Protein AF-A0A2E2EDL3-F1 (afdb_monomer_lite)

pLDDT: mean 74.74, std 17.26, range [31.75, 94.75]

Foldseek 3Di:
DPDPVVVVVVVVVCVVVCVVVDDFAKAWWDWDDDPPDPDAIFTWGWCQVPPPVPCQVQAQWWKWWQFLVRDIDIWTWHRAWDWDWDWDADPVDRDTDIDITTITTTPDDHDPDDRTAMMTTHDKDWPGKFWFDKDFDDPVLLVVLLVLLVVCLVPPCPDLDDNVQSVVCSVVVRQKIAGPVDNQWIDHLLAFTGGNSHTAGHDDPRDPDPDDKIWMWIQIPNWTWIWTFAWAFDQDPVPRDTDTFDGGIWIFTDDPRHGPDIDDHPVRDD

Sequence (270 aa):
MKNSKIQFLFIFFISVFASSAFGIDYFWLDTIKFSDKKNGYYRSINVSKIPLKKQEKYFNKPIYVLGGNGKITMDRLMDKVYYREEGGYDDEGPIAKIFIDELIPTQKSPIIENREMIILVGNYNIEKLKKLTLREASPVEKKKYIVSLKKQKKTYPKQQVSLKAIEYVTKNINELKIVKQDDRIAIWRDSRILINKKLVYVNEYGLGSNRDYSFYYLTLNGSEFLVYYGRSYIYHKKIIRARKTQEGYYLMELKNGAIKKVHLPIQSLY

Radius of gyration: 21.55 Å; chains: 1; bounding box: 68×37×55 Å

Secondary structure (DSSP, 8-state):
--SHHHHHHHHHHHHHHGGG-S---EEE-EEE--TT-SS-BEEEEE-TTS-HHHHGGGTT-EEEEEETTS-EEEEEB-SS-EEEEEEEEETTEEEEEEEEEEEEEBSS--BS---EEEEEES---EEEEEE--EEEPPHHHHHHHHHHHHHHHHH-TT-SS-HHHHHHHHHSGGGEEEETTEEEEEEETTTEEEETTEEEEE-TT---S-----EEEEEETTEEEEEEEEEEEEEETTTTEEEEEEEEEEEEEEETTEEEEEE--GGG--

Structure (mmCIF, N/CA/C/O backbone):
data_AF-A0A2E2EDL3-F1
#
_entry.id   AF-A0A2E2EDL3-F1
#
loop_
_atom_site.group_PDB
_atom_site.id
_atom_site.type_symbol
_atom_site.label_atom_id
_atom_site.label_alt_id
_atom_site.label_comp_id
_atom_site.label_asym_id
_atom_site.label_entity_id
_atom_site.label_seq_id
_atom_site.pdbx_PDB_ins_code
_atom_site.Cartn_x
_atom_site.Cartn_y
_atom_site.Cartn_z
_atom_site.occupancy
_atom_site.B_iso_or_equiv
_atom_site.auth_seq_id
_atom_site.auth_comp_id
_atom_site.auth_asym_id
_atom_site.auth_atom_id
_atom_site.pdbx_PDB_model_num
ATOM 1 N N . MET A 1 1 ? -38.682 -20.712 -27.829 1.00 46.09 1 MET A N 1
ATOM 2 C CA . MET A 1 1 ? -37.247 -20.360 -27.978 1.00 46.09 1 MET A CA 1
ATOM 3 C C . MET A 1 1 ? -37.042 -18.838 -27.932 1.00 46.09 1 MET A C 1
ATOM 5 O O . MET A 1 1 ? -36.550 -18.247 -28.885 1.00 46.09 1 MET A O 1
ATOM 9 N N . LYS A 1 2 ? -37.438 -18.177 -26.835 1.00 44.16 2 LYS A N 1
ATOM 10 C CA . LYS A 1 2 ? -37.203 -16.738 -26.613 1.00 44.16 2 LYS A CA 1
ATOM 11 C C . LYS A 1 2 ? -36.055 -16.596 -25.605 1.00 44.16 2 LYS A C 1
ATOM 13 O O . LYS A 1 2 ? -36.068 -17.305 -24.608 1.00 44.16 2 LYS A O 1
ATOM 18 N N . ASN A 1 3 ? -35.109 -15.692 -25.878 1.00 51.75 3 ASN A N 1
ATOM 19 C CA . ASN A 1 3 ? -34.048 -15.179 -24.982 1.00 51.75 3 ASN A CA 1
ATOM 20 C C . ASN A 1 3 ? -32.614 -15.752 -25.038 1.00 51.75 3 ASN A C 1
ATOM 22 O O . ASN A 1 3 ? -31.792 -15.315 -24.237 1.00 51.75 3 ASN A O 1
ATOM 26 N N . SER A 1 4 ? -32.222 -16.590 -26.007 1.00 56.88 4 SER A N 1
ATOM 27 C CA . SER A 1 4 ? -30.803 -17.013 -26.096 1.00 56.88 4 SER A CA 1
ATOM 28 C C . SER A 1 4 ? -29.856 -15.907 -26.596 1.00 56.88 4 SER A C 1
ATOM 30 O O . SER A 1 4 ? -28.736 -15.780 -26.107 1.00 56.88 4 SER A O 1
ATOM 32 N N . LYS A 1 5 ? -30.307 -15.045 -27.521 1.00 54.06 5 LYS A N 1
ATOM 33 C CA . LYS A 1 5 ? -29.476 -13.964 -28.092 1.00 54.06 5 LYS A CA 1
ATOM 34 C C . LYS A 1 5 ? -29.168 -12.841 -27.093 1.00 54.06 5 LYS A C 1
ATOM 36 O O . LYS A 1 5 ? -28.054 -12.332 -27.078 1.00 54.06 5 LYS A O 1
ATOM 41 N N . ILE A 1 6 ? -30.127 -12.489 -26.231 1.00 60.38 6 ILE A N 1
ATOM 42 C CA . ILE A 1 6 ? -29.953 -11.441 -25.209 1.00 60.38 6 ILE A CA 1
ATOM 43 C C . ILE A 1 6 ? -29.050 -11.934 -24.074 1.00 60.38 6 ILE A C 1
ATOM 45 O O . ILE A 1 6 ? -28.209 -11.174 -23.609 1.00 60.38 6 ILE A O 1
ATOM 49 N N . GLN A 1 7 ? -29.156 -13.207 -23.672 1.00 54.94 7 GLN A N 1
ATOM 50 C CA . GLN A 1 7 ? -28.227 -13.806 -22.707 1.00 54.94 7 GLN A CA 1
ATOM 51 C C . GLN 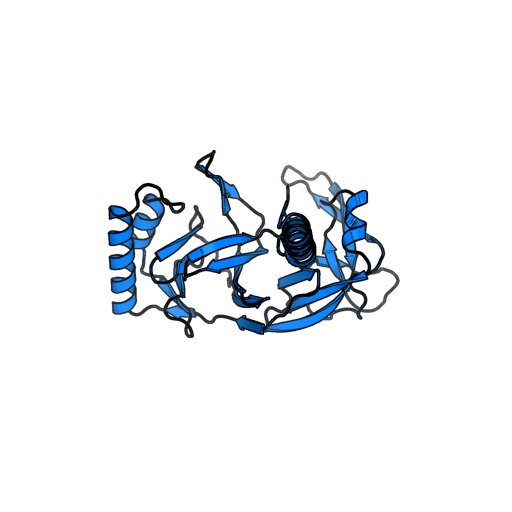A 1 7 ? -26.793 -13.843 -23.242 1.00 54.94 7 GLN A C 1
ATOM 53 O O . GLN A 1 7 ? -25.869 -13.519 -22.503 1.00 54.94 7 GLN A O 1
ATOM 58 N N . PHE A 1 8 ? -26.604 -14.163 -24.526 1.00 62.16 8 PHE A N 1
ATOM 59 C CA . PHE A 1 8 ? -25.278 -14.140 -25.143 1.00 62.16 8 PHE A CA 1
ATOM 60 C C . PHE A 1 8 ? -24.700 -12.721 -25.199 1.00 62.16 8 PHE A C 1
ATOM 62 O O . PHE A 1 8 ? -23.540 -12.521 -24.854 1.00 62.16 8 PHE A O 1
ATOM 69 N N . LEU A 1 9 ? -25.524 -11.720 -25.535 1.00 60.47 9 LEU A N 1
ATOM 70 C CA . LEU A 1 9 ? -25.116 -10.315 -25.505 1.00 60.47 9 LEU A CA 1
ATOM 71 C C . LEU A 1 9 ? -24.773 -9.866 -24.076 1.00 60.47 9 LEU A C 1
ATOM 73 O O . LEU A 1 9 ? -23.748 -9.234 -23.876 1.00 60.47 9 LEU A O 1
ATOM 77 N N . PHE A 1 10 ? -25.563 -10.247 -23.068 1.00 54.72 10 PHE A N 1
ATOM 78 C CA . PHE A 1 10 ? -25.279 -9.940 -21.662 1.00 54.72 10 PHE A CA 1
ATOM 79 C C . PHE A 1 10 ? -23.997 -10.606 -21.160 1.00 54.72 10 PHE A C 1
ATOM 81 O O . PHE A 1 10 ? -23.227 -9.960 -20.460 1.00 54.72 10 PHE A O 1
ATOM 88 N N . ILE A 1 11 ? -23.729 -11.861 -21.531 1.00 58.38 11 ILE A N 1
ATOM 89 C CA . ILE A 1 11 ? -22.462 -12.538 -21.212 1.00 58.38 11 ILE A CA 1
ATOM 90 C C . ILE A 1 11 ? -21.302 -11.841 -21.927 1.00 58.38 11 ILE A C 1
ATOM 92 O O . ILE A 1 11 ? -20.251 -11.657 -21.323 1.00 58.38 11 ILE A O 1
ATOM 96 N N . PHE A 1 12 ? -21.500 -11.387 -23.166 1.00 53.38 12 PHE A N 1
ATOM 97 C CA . PHE A 1 12 ? -20.490 -10.651 -23.921 1.00 53.38 12 PHE A CA 1
ATOM 98 C C . PHE A 1 12 ? -20.207 -9.278 -23.295 1.00 53.38 12 PHE A C 1
ATOM 100 O O . PHE A 1 12 ? -19.055 -8.979 -23.008 1.00 53.38 12 PHE A O 1
ATOM 107 N N . PHE A 1 13 ? -21.234 -8.495 -22.952 1.00 52.44 13 PHE A N 1
ATOM 108 C CA . PHE A 1 13 ? -21.104 -7.241 -22.203 1.00 52.44 13 PHE A CA 1
ATOM 109 C C . PHE A 1 13 ? -20.460 -7.478 -20.831 1.00 52.44 13 PHE A C 1
ATOM 111 O O . PHE A 1 13 ? -19.492 -6.809 -20.492 1.00 52.44 13 PHE A O 1
ATOM 118 N N . ILE A 1 14 ? -20.893 -8.480 -20.064 1.00 50.78 14 ILE A N 1
ATOM 119 C CA . ILE A 1 14 ? -20.232 -8.817 -18.800 1.00 50.78 14 ILE A CA 1
ATOM 120 C C . ILE A 1 14 ? -18.778 -9.195 -19.066 1.00 50.78 14 ILE A C 1
ATOM 122 O O . ILE A 1 14 ? -17.935 -8.683 -18.368 1.00 50.78 14 ILE A O 1
ATOM 126 N N . SER A 1 15 ? -18.429 -9.980 -20.083 1.00 46.50 15 SER A N 1
ATOM 127 C CA . SER A 1 15 ? -17.031 -10.358 -20.354 1.00 46.50 15 SER A CA 1
ATOM 128 C C . SER A 1 15 ? -16.151 -9.206 -20.862 1.00 46.50 15 SER A C 1
ATOM 130 O O . SER A 1 15 ? -14.981 -9.126 -20.495 1.00 46.50 15 SER A O 1
ATOM 132 N N . VAL A 1 16 ? -16.706 -8.275 -21.645 1.00 41.72 16 VAL A N 1
ATOM 133 C CA . VAL A 1 16 ? -15.985 -7.117 -22.192 1.00 41.72 16 VAL A CA 1
ATOM 134 C C . VAL A 1 16 ? -15.820 -6.032 -21.124 1.00 41.72 16 VAL A C 1
ATOM 136 O O . VAL A 1 16 ? -14.746 -5.446 -21.023 1.00 41.72 16 VAL A O 1
ATOM 139 N N . PHE A 1 17 ? -16.810 -5.825 -20.249 1.00 36.56 17 PHE A N 1
ATOM 140 C CA . PHE A 1 17 ? -16.715 -4.888 -19.119 1.00 36.56 17 PHE A CA 1
ATOM 141 C C . PHE A 1 17 ? -16.052 -5.512 -17.871 1.00 36.56 17 PHE A C 1
ATOM 143 O O . PHE A 1 17 ? -15.393 -4.813 -17.099 1.00 36.56 17 PHE A O 1
ATOM 150 N N . ALA A 1 18 ? -16.125 -6.835 -17.706 1.00 31.75 18 ALA A N 1
ATOM 151 C CA . ALA A 1 18 ? -15.364 -7.626 -16.733 1.00 31.75 18 ALA A CA 1
ATOM 152 C C . ALA A 1 18 ? -13.976 -8.015 -17.256 1.00 31.75 18 ALA A C 1
ATOM 154 O O . ALA A 1 18 ? -13.254 -8.728 -16.569 1.00 31.75 18 ALA A O 1
ATOM 155 N N . SER A 1 19 ? -13.519 -7.494 -18.398 1.00 32.31 19 SER A N 1
ATOM 156 C CA . SER A 1 19 ? -12.084 -7.514 -18.720 1.00 32.31 19 SER A CA 1
ATOM 157 C C . SER A 1 19 ? -11.261 -6.652 -17.733 1.00 32.31 19 SER A C 1
ATOM 159 O O . SER A 1 19 ? -10.038 -6.743 -17.694 1.00 32.31 19 SER A O 1
ATOM 161 N N . SER A 1 20 ? -11.940 -5.907 -16.846 1.00 34.09 20 SER A N 1
ATOM 162 C CA . SER A 1 20 ? -11.412 -5.302 -15.613 1.00 34.09 20 SER A CA 1
ATOM 163 C C . SER A 1 20 ? -11.467 -6.216 -14.366 1.00 34.09 20 SER A C 1
ATOM 165 O O . SER A 1 20 ? -11.072 -5.803 -13.277 1.00 34.09 20 SER A O 1
ATOM 167 N N . ALA A 1 21 ? -11.943 -7.464 -14.478 1.00 31.91 21 ALA A N 1
ATOM 168 C CA . ALA A 1 21 ? -12.216 -8.351 -13.338 1.00 31.91 21 ALA A CA 1
ATOM 169 C C . ALA A 1 21 ? -10.994 -9.080 -12.755 1.00 31.91 21 ALA A C 1
ATOM 171 O O . ALA A 1 21 ? -11.158 -9.958 -11.905 1.00 31.91 21 ALA A O 1
ATOM 172 N N . PHE A 1 22 ? -9.770 -8.696 -13.117 1.00 41.00 22 PHE A N 1
ATOM 173 C CA . PHE A 1 22 ? -8.560 -9.253 -12.511 1.00 41.00 22 PHE A CA 1
ATOM 174 C C . PHE A 1 22 ? -7.668 -8.175 -11.906 1.00 41.00 22 PHE A C 1
ATOM 176 O O . PHE A 1 22 ? -6.649 -7.808 -12.468 1.00 41.00 22 PHE A O 1
ATOM 183 N N . GLY A 1 23 ? -8.036 -7.758 -10.691 1.00 67.62 23 GLY A N 1
ATOM 184 C CA . GLY A 1 23 ? -7.134 -7.098 -9.745 1.00 67.62 23 GLY A CA 1
ATOM 185 C C . GLY A 1 23 ? -6.673 -5.691 -10.131 1.00 67.62 23 GLY A C 1
ATOM 186 O O . GLY A 1 23 ? -6.906 -5.200 -11.226 1.00 67.62 23 GLY A O 1
ATOM 187 N N . ILE A 1 24 ? -6.045 -5.020 -9.170 1.00 83.81 24 ILE A N 1
ATOM 188 C CA . ILE A 1 24 ? -5.292 -3.794 -9.422 1.00 83.81 24 ILE A CA 1
ATOM 189 C C . ILE A 1 24 ? -3.857 -4.247 -9.655 1.00 83.81 24 ILE A C 1
ATOM 191 O O . ILE A 1 24 ? -3.201 -4.688 -8.708 1.00 83.81 24 ILE A O 1
ATOM 195 N N . ASP A 1 25 ? -3.388 -4.171 -10.899 1.00 89.69 25 ASP A N 1
ATOM 196 C CA . ASP A 1 25 ? -1.980 -4.403 -11.214 1.00 89.69 25 ASP A CA 1
ATOM 197 C C . ASP A 1 25 ? -1.191 -3.194 -10.703 1.00 89.69 25 ASP A C 1
ATOM 199 O O . ASP A 1 25 ? -1.229 -2.106 -11.284 1.00 89.69 25 ASP A O 1
ATOM 203 N N . TYR A 1 26 ? -0.500 -3.379 -9.578 1.00 92.44 26 TYR A N 1
ATOM 204 C CA . TYR A 1 26 ? 0.383 -2.366 -9.020 1.00 92.44 26 TYR A CA 1
ATOM 205 C C . TYR A 1 26 ? 1.731 -2.937 -8.596 1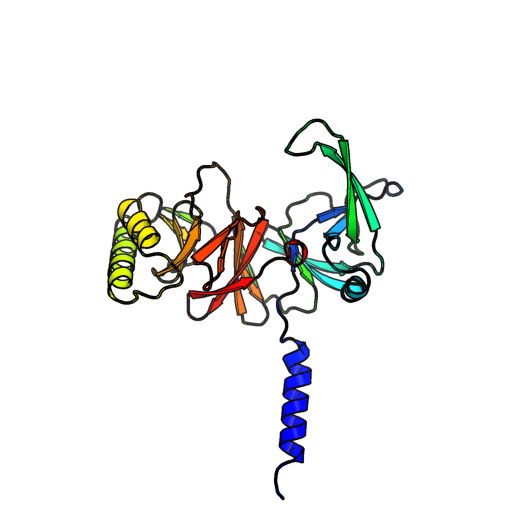.00 92.44 26 TYR A C 1
ATOM 207 O O . TYR A 1 26 ? 1.866 -4.120 -8.283 1.00 92.44 26 TYR A O 1
ATOM 215 N N . PHE A 1 27 ? 2.721 -2.058 -8.565 1.00 92.25 27 PHE A N 1
ATOM 216 C CA . PHE A 1 27 ? 4.110 -2.348 -8.245 1.00 92.25 27 PHE A CA 1
ATOM 217 C C . PHE A 1 27 ? 4.589 -1.385 -7.165 1.00 92.25 27 PHE A C 1
ATOM 219 O O . PHE A 1 27 ? 4.076 -0.266 -7.055 1.00 92.25 27 PHE A O 1
ATOM 226 N N . TRP A 1 28 ? 5.575 -1.803 -6.375 1.00 89.50 28 TRP A N 1
ATOM 227 C CA . TRP A 1 28 ? 6.370 -0.817 -5.652 1.00 89.50 28 TRP A CA 1
ATOM 228 C C . TRP A 1 28 ? 7.262 -0.100 -6.644 1.00 89.50 28 TRP A C 1
ATOM 230 O O . TRP A 1 28 ? 7.653 -0.666 -7.664 1.00 89.50 28 TRP A O 1
ATOM 240 N N . LEU A 1 29 ? 7.545 1.163 -6.353 1.00 87.69 29 LEU A N 1
ATOM 241 C CA . LEU A 1 29 ? 8.464 1.911 -7.182 1.00 87.69 29 LEU A CA 1
ATOM 242 C C . LEU A 1 29 ? 9.858 1.277 -7.106 1.00 87.69 29 LEU A C 1
ATOM 244 O O . LEU A 1 29 ? 10.416 1.156 -6.017 1.00 87.69 29 LEU A O 1
ATOM 248 N N . ASP A 1 30 ? 10.415 0.935 -8.262 1.00 87.62 30 ASP A N 1
ATOM 249 C CA . ASP A 1 30 ? 11.832 0.629 -8.420 1.00 87.62 30 ASP A CA 1
ATOM 250 C C . ASP A 1 30 ? 12.498 1.700 -9.300 1.00 87.62 30 ASP A C 1
ATOM 252 O O . ASP A 1 30 ? 11.822 2.466 -9.996 1.00 87.62 30 ASP A O 1
ATOM 256 N N . THR A 1 31 ? 13.823 1.776 -9.294 1.00 86.00 31 THR A N 1
ATOM 257 C CA . THR A 1 31 ? 14.574 2.758 -10.079 1.00 86.00 31 THR A CA 1
ATOM 258 C C . THR A 1 31 ? 15.755 2.142 -10.810 1.00 86.00 31 THR A C 1
ATOM 260 O O . THR A 1 31 ? 16.533 1.394 -10.226 1.00 86.00 31 THR A O 1
ATOM 263 N N . ILE A 1 32 ? 15.954 2.540 -12.065 1.00 84.75 32 ILE A N 1
ATOM 264 C CA . ILE A 1 32 ? 17.111 2.150 -12.873 1.00 84.75 32 ILE A CA 1
ATOM 265 C C . ILE A 1 32 ? 17.907 3.385 -13.289 1.00 84.75 32 ILE A C 1
ATOM 267 O O . ILE A 1 32 ? 17.341 4.416 -13.650 1.00 84.75 32 ILE A O 1
ATOM 271 N N . LYS A 1 33 ? 19.235 3.293 -13.258 1.00 83.56 33 LYS A N 1
ATOM 272 C CA . LYS A 1 33 ? 20.127 4.305 -13.829 1.00 83.56 33 LYS A CA 1
ATOM 273 C C . LYS A 1 33 ? 20.783 3.715 -15.067 1.00 83.56 33 LYS A C 1
ATOM 275 O O . LYS A 1 33 ? 21.401 2.661 -14.983 1.00 83.56 33 LYS A O 1
ATOM 280 N N . PHE A 1 34 ? 20.661 4.394 -16.201 1.00 79.88 34 PHE A N 1
ATOM 281 C CA . PHE A 1 34 ? 21.345 3.972 -17.419 1.00 79.88 34 PHE A CA 1
ATOM 282 C C . PHE A 1 34 ? 22.767 4.531 -17.452 1.00 79.88 34 PHE A C 1
ATOM 284 O O . PHE A 1 34 ? 22.983 5.700 -17.130 1.00 79.88 34 PHE A O 1
ATOM 291 N N . SER A 1 35 ? 23.730 3.695 -17.834 1.00 74.19 35 SER A N 1
ATOM 292 C CA . SER A 1 35 ? 25.156 4.038 -17.885 1.00 74.19 35 SER A CA 1
ATOM 293 C C . SER A 1 35 ? 25.482 5.122 -18.917 1.00 74.19 35 SER A C 1
ATOM 295 O O . SER A 1 35 ? 26.372 5.938 -18.696 1.00 74.19 35 SER A O 1
ATOM 297 N N . ASP A 1 36 ? 24.731 5.170 -20.016 1.00 69.31 36 ASP A N 1
ATOM 298 C CA . ASP A 1 36 ? 24.875 6.120 -21.122 1.00 69.31 36 ASP A CA 1
ATOM 299 C C . ASP A 1 36 ? 24.212 7.485 -20.854 1.00 69.31 36 ASP A C 1
ATOM 301 O O . ASP A 1 36 ? 24.442 8.450 -21.586 1.00 69.31 36 ASP A O 1
ATOM 305 N N . LYS A 1 37 ? 23.410 7.612 -19.787 1.00 64.94 37 LYS A N 1
ATOM 306 C CA . LYS A 1 37 ? 22.683 8.846 -19.463 1.00 64.94 37 LYS A CA 1
ATOM 307 C C . LYS A 1 37 ? 23.304 9.558 -18.268 1.00 64.94 37 LYS A C 1
ATOM 309 O O . LYS A 1 37 ? 23.208 9.117 -17.127 1.00 64.94 37 LYS A O 1
ATOM 314 N N . LYS A 1 38 ? 23.888 10.733 -18.535 1.00 58.88 38 LYS A N 1
ATOM 315 C CA . LYS A 1 38 ? 24.603 11.546 -17.533 1.00 58.88 38 LYS A CA 1
ATOM 316 C C . LYS A 1 38 ? 23.741 11.999 -16.348 1.00 58.88 38 LYS A C 1
ATOM 318 O O . LYS A 1 38 ? 24.293 12.199 -15.273 1.00 58.88 38 LYS A O 1
ATOM 323 N N . ASN A 1 39 ? 22.418 12.117 -16.504 1.00 58.06 39 ASN A N 1
ATOM 324 C CA . ASN A 1 39 ? 21.550 12.680 -15.469 1.00 58.06 39 ASN A CA 1
ATOM 325 C C . ASN A 1 39 ? 20.377 11.755 -15.123 1.00 58.06 39 ASN A C 1
ATOM 327 O O . ASN A 1 39 ? 19.476 11.576 -15.930 1.00 58.06 39 ASN A O 1
ATOM 331 N N . GLY A 1 40 ? 20.382 11.249 -13.887 1.00 65.88 40 GLY A N 1
ATOM 332 C CA . GLY A 1 40 ? 19.207 10.824 -13.119 1.00 65.88 40 GLY A CA 1
ATOM 333 C C . GLY A 1 40 ? 18.674 9.399 -13.323 1.00 65.88 40 GLY A C 1
ATOM 334 O O . GLY A 1 40 ? 19.054 8.665 -14.234 1.00 65.88 40 GLY A O 1
ATOM 335 N N . TYR A 1 41 ? 17.807 9.003 -12.393 1.00 79.06 41 TYR A N 1
ATOM 336 C CA . TYR A 1 41 ? 17.203 7.674 -12.318 1.00 79.06 41 TYR A CA 1
ATOM 337 C C . TYR A 1 41 ? 15.895 7.649 -13.098 1.00 79.06 41 TYR A C 1
ATOM 339 O O . TYR A 1 41 ? 15.148 8.619 -13.095 1.00 79.06 41 TYR A O 1
ATOM 347 N N . TYR A 1 42 ? 15.575 6.537 -13.734 1.00 86.62 42 TYR A N 1
ATOM 348 C CA . TYR A 1 42 ? 14.266 6.293 -14.318 1.00 86.62 42 TYR A CA 1
ATOM 349 C C . TYR A 1 42 ? 13.457 5.473 -13.333 1.00 86.62 42 TYR A C 1
ATOM 351 O O . TYR A 1 42 ? 13.972 4.535 -12.725 1.00 86.62 42 TYR A O 1
ATOM 359 N N . ARG A 1 43 ? 12.180 5.815 -13.189 1.00 89.19 43 ARG A N 1
ATOM 360 C CA . ARG A 1 43 ? 11.235 4.947 -12.492 1.00 89.19 43 ARG A CA 1
ATOM 361 C C . ARG A 1 43 ? 11.118 3.649 -13.275 1.00 89.19 43 ARG A C 1
ATOM 363 O O . ARG A 1 43 ? 11.219 3.648 -14.501 1.00 89.19 43 ARG A O 1
ATOM 370 N N . SER A 1 44 ? 10.867 2.558 -12.580 1.00 91.31 44 SER A N 1
ATOM 371 C CA . SER A 1 44 ? 10.685 1.255 -13.196 1.00 91.31 44 SER A CA 1
ATOM 372 C C . SER A 1 44 ? 9.789 0.371 -12.349 1.00 91.31 44 SER A C 1
ATOM 374 O O . SER A 1 44 ? 9.628 0.586 -11.146 1.00 91.31 44 SER A O 1
ATOM 376 N N . ILE A 1 45 ? 9.196 -0.620 -13.003 1.00 93.25 45 ILE A N 1
ATOM 377 C CA . ILE A 1 45 ? 8.581 -1.754 -12.324 1.00 93.25 45 ILE A CA 1
ATOM 378 C C . ILE A 1 45 ? 9.547 -2.933 -12.365 1.00 93.25 45 ILE A C 1
ATOM 380 O O . ILE A 1 45 ? 10.140 -3.210 -13.409 1.00 93.25 45 ILE A O 1
ATOM 384 N N . ASN A 1 46 ? 9.684 -3.629 -11.240 1.00 92.25 46 ASN A N 1
ATOM 385 C CA . ASN A 1 46 ? 10.436 -4.874 -11.179 1.00 92.25 46 ASN A CA 1
ATOM 386 C C . ASN A 1 46 ? 9.540 -6.032 -11.626 1.00 92.25 46 ASN A C 1
ATOM 388 O O . ASN A 1 46 ? 8.478 -6.282 -11.046 1.00 92.25 46 ASN A O 1
ATOM 392 N N . VAL A 1 47 ? 9.963 -6.714 -12.686 1.00 92.94 47 VAL A N 1
ATOM 393 C CA . VAL A 1 47 ? 9.255 -7.839 -13.296 1.00 92.94 47 VAL A CA 1
ATOM 394 C C . VAL A 1 47 ? 10.035 -9.149 -13.204 1.00 92.94 47 VAL A C 1
ATOM 396 O O . VAL A 1 47 ? 9.564 -10.140 -13.753 1.00 92.94 47 VAL A O 1
ATOM 399 N N . SER A 1 48 ? 11.130 -9.203 -12.433 1.00 89.69 48 SER A N 1
ATOM 400 C CA . SER A 1 48 ? 11.985 -10.392 -12.255 1.00 89.69 48 SER A CA 1
ATOM 401 C C . SER A 1 48 ? 11.203 -11.640 -11.827 1.00 89.69 48 SER A C 1
ATOM 403 O O . SER A 1 48 ? 11.547 -12.766 -12.169 1.00 89.69 48 SER A O 1
ATOM 405 N N . LYS A 1 49 ? 10.109 -11.461 -11.069 1.00 86.00 49 LYS A N 1
ATOM 406 C CA . LYS A 1 49 ? 9.240 -12.563 -10.608 1.00 86.00 49 LYS A CA 1
ATOM 407 C C . LYS A 1 49 ? 8.117 -12.941 -11.584 1.00 86.00 49 LYS A C 1
ATOM 409 O O . LYS A 1 49 ? 7.286 -13.801 -11.280 1.00 86.00 49 LYS A O 1
ATOM 414 N N . ILE A 1 50 ? 8.039 -12.288 -12.739 1.00 87.88 50 ILE A N 1
ATOM 415 C CA . ILE A 1 50 ? 7.002 -12.496 -13.750 1.00 87.88 50 ILE A CA 1
ATOM 416 C C . ILE A 1 50 ? 7.622 -13.299 -14.894 1.00 87.88 50 ILE A C 1
ATOM 418 O O . ILE A 1 50 ? 8.627 -12.864 -15.439 1.00 87.88 50 ILE A O 1
ATOM 422 N N . PRO A 1 51 ? 7.034 -14.432 -15.324 1.00 87.19 51 PRO A N 1
ATOM 423 C CA . PRO A 1 51 ? 7.577 -15.195 -16.446 1.00 87.19 51 PRO A CA 1
ATOM 424 C C . PRO A 1 51 ? 7.737 -14.324 -17.695 1.00 87.19 51 PRO A C 1
ATOM 426 O O . PRO A 1 51 ? 6.790 -13.617 -18.042 1.00 87.19 51 PRO A O 1
ATOM 429 N N . LEU A 1 52 ? 8.865 -14.444 -18.403 1.00 83.75 52 LEU A N 1
ATOM 430 C CA . LEU A 1 52 ? 9.214 -13.629 -19.579 1.00 83.75 52 LEU A CA 1
ATOM 431 C C . LEU A 1 52 ? 8.053 -13.477 -20.579 1.00 83.75 52 LEU A C 1
ATOM 433 O O . LEU A 1 52 ? 7.655 -12.368 -20.920 1.00 83.75 52 LEU A O 1
ATOM 437 N N . LYS A 1 53 ? 7.390 -14.590 -20.929 1.00 86.81 53 LYS A N 1
ATOM 438 C CA . LYS A 1 53 ? 6.221 -14.627 -21.839 1.00 86.81 53 LYS A CA 1
ATOM 439 C C . LYS A 1 53 ? 5.015 -13.787 -21.382 1.00 86.81 53 LYS A C 1
ATOM 441 O O . LYS A 1 53 ? 4.072 -13.603 -22.140 1.00 86.81 53 LYS A O 1
ATOM 446 N N . LYS A 1 54 ? 4.978 -13.356 -20.119 1.00 90.06 54 LYS A N 1
ATOM 447 C CA . LYS A 1 54 ? 3.904 -12.549 -19.522 1.00 90.06 54 LYS A CA 1
ATOM 448 C C . LYS A 1 54 ? 4.328 -11.108 -19.248 1.00 90.06 54 LYS A C 1
ATOM 450 O O . LYS A 1 54 ? 3.462 -10.318 -18.881 1.00 90.06 54 LYS A O 1
ATOM 455 N N . GLN A 1 55 ? 5.606 -10.762 -19.396 1.00 90.88 55 GLN A N 1
ATOM 456 C CA . GLN A 1 55 ? 6.103 -9.408 -19.140 1.00 90.88 55 GLN A CA 1
ATOM 457 C C . GLN A 1 55 ? 5.622 -8.420 -20.205 1.00 90.88 55 GLN A C 1
ATOM 459 O O . GLN A 1 55 ? 5.269 -7.289 -19.874 1.00 90.88 55 GLN A O 1
ATOM 464 N N . GLU A 1 56 ? 5.473 -8.884 -21.449 1.00 92.00 56 GLU A N 1
ATOM 465 C CA . GLU A 1 56 ? 5.010 -8.080 -22.589 1.00 92.00 56 GLU A CA 1
ATOM 466 C C . GLU A 1 56 ? 3.657 -7.400 -22.345 1.00 92.00 56 GLU A C 1
ATOM 468 O O . GLU A 1 56 ? 3.378 -6.335 -22.894 1.00 92.00 56 GLU A O 1
ATOM 473 N N . LYS A 1 57 ? 2.817 -7.947 -21.451 1.00 91.44 57 LYS A N 1
ATOM 474 C CA . LYS A 1 57 ? 1.536 -7.318 -21.091 1.00 91.44 57 LYS A CA 1
ATOM 475 C C . LYS A 1 57 ? 1.699 -5.937 -20.449 1.00 91.44 57 LYS A C 1
ATOM 477 O O . LYS A 1 57 ? 0.717 -5.199 -20.385 1.00 91.44 57 LYS A O 1
ATOM 482 N N . TYR A 1 58 ? 2.889 -5.602 -19.954 1.00 93.69 58 TYR A N 1
ATOM 483 C CA . TYR A 1 58 ? 3.207 -4.314 -19.340 1.00 93.69 58 TYR A CA 1
ATOM 484 C C . TYR A 1 58 ? 3.864 -3.324 -20.306 1.00 93.69 58 TYR A C 1
ATOM 486 O O . TYR A 1 58 ? 3.944 -2.136 -19.996 1.00 93.69 58 TYR A O 1
ATOM 494 N N . PHE A 1 59 ? 4.273 -3.771 -21.493 1.00 94.75 59 PHE A N 1
ATOM 495 C CA . PHE A 1 59 ? 4.925 -2.916 -22.477 1.00 94.75 59 PHE A CA 1
ATOM 496 C C . PHE A 1 59 ? 3.991 -1.821 -22.976 1.00 94.75 59 PHE A C 1
ATOM 498 O O . PHE A 1 59 ? 2.810 -2.060 -23.253 1.00 94.75 59 PHE A O 1
ATOM 505 N N . ASN A 1 60 ? 4.520 -0.597 -23.076 1.00 94.38 60 ASN A N 1
ATOM 506 C CA . ASN A 1 60 ? 3.770 0.574 -23.529 1.00 94.38 60 ASN A CA 1
ATOM 507 C C . ASN A 1 60 ? 2.456 0.803 -22.761 1.00 94.38 60 ASN A C 1
ATOM 509 O O . ASN A 1 60 ? 1.538 1.438 -23.296 1.00 94.38 60 ASN A O 1
ATOM 513 N N . LYS A 1 61 ? 2.319 0.302 -21.527 1.00 94.69 61 LYS A N 1
ATOM 514 C CA . LYS A 1 61 ? 1.105 0.519 -20.736 1.00 94.69 61 LYS A CA 1
ATOM 515 C C . LYS A 1 61 ? 1.110 1.901 -20.087 1.00 94.69 61 LYS A C 1
ATOM 517 O O . LYS A 1 61 ? 2.159 2.340 -19.614 1.00 94.69 61 LYS A O 1
ATOM 522 N N . PRO A 1 62 ? -0.047 2.586 -20.052 1.00 93.94 62 PRO A N 1
ATOM 523 C CA . PRO A 1 62 ? -0.201 3.792 -19.254 1.00 93.94 62 PRO A CA 1
ATOM 524 C C . PRO A 1 62 ? -0.061 3.441 -17.776 1.00 93.94 62 PRO A C 1
ATOM 526 O O . PRO A 1 62 ? -0.478 2.362 -17.341 1.00 93.94 62 PRO A O 1
ATOM 529 N N . ILE A 1 63 ? 0.537 4.353 -17.020 1.00 93.69 63 ILE A N 1
ATOM 530 C CA . ILE A 1 63 ? 0.727 4.195 -15.586 1.00 93.69 63 ILE A CA 1
ATOM 531 C C . ILE A 1 63 ? 0.395 5.474 -14.828 1.00 93.69 63 ILE A C 1
ATOM 533 O O . ILE A 1 63 ? 0.539 6.589 -15.338 1.00 93.69 63 ILE A O 1
ATOM 537 N N . TYR A 1 64 ? 0.031 5.283 -13.565 1.00 92.94 64 TYR A N 1
ATOM 538 C CA . TYR A 1 64 ? -0.056 6.341 -12.571 1.00 92.94 64 TYR A CA 1
ATOM 539 C C . TYR A 1 64 ? 0.970 6.080 -11.477 1.00 92.94 64 TYR A C 1
ATOM 541 O O . TYR A 1 64 ? 0.982 5.009 -10.870 1.00 92.94 64 TYR A O 1
ATOM 549 N N . VAL A 1 65 ? 1.811 7.068 -11.200 1.00 91.19 65 VAL A N 1
ATOM 550 C CA . VAL A 1 65 ? 2.791 7.024 -10.117 1.00 91.19 65 VAL A CA 1
ATOM 551 C C . VAL A 1 65 ? 2.255 7.850 -8.957 1.00 91.19 65 VAL A C 1
ATOM 553 O O . VAL A 1 65 ? 1.938 9.033 -9.115 1.00 91.19 65 VAL A O 1
ATOM 556 N N . LEU A 1 66 ? 2.126 7.222 -7.787 1.00 91.12 66 LEU A N 1
ATOM 557 C CA . LEU A 1 66 ? 1.618 7.890 -6.590 1.00 91.12 66 LEU A CA 1
ATOM 558 C C . LEU A 1 66 ? 2.777 8.349 -5.706 1.00 91.12 66 LEU A C 1
ATOM 560 O O . LEU A 1 66 ? 3.494 7.530 -5.135 1.00 91.12 66 LEU A O 1
ATOM 564 N N . GLY A 1 67 ? 2.929 9.661 -5.558 1.00 85.88 67 GLY A N 1
ATOM 565 C CA . GLY A 1 67 ? 3.897 10.307 -4.679 1.00 85.88 67 GLY A CA 1
ATOM 566 C C . GLY A 1 67 ? 3.444 10.350 -3.217 1.00 85.88 67 GLY A C 1
ATOM 567 O O . GLY A 1 67 ? 2.290 10.656 -2.917 1.00 85.88 67 GLY A O 1
ATOM 568 N N . GLY A 1 68 ? 4.368 10.148 -2.278 1.00 77.88 68 GLY A N 1
ATOM 569 C CA . GLY A 1 68 ? 4.157 10.321 -0.834 1.00 77.88 68 GLY A CA 1
ATOM 570 C C .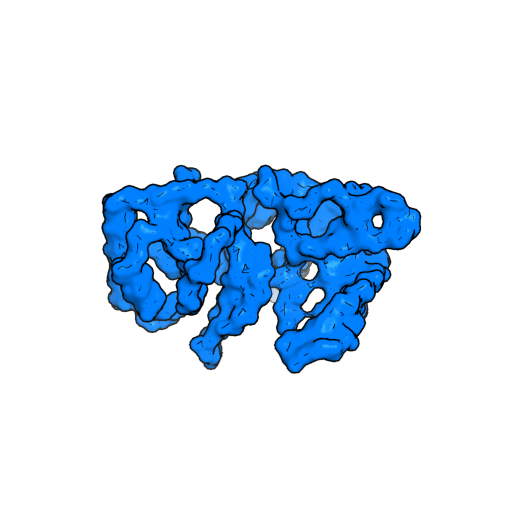 GLY A 1 68 ? 3.929 11.780 -0.400 1.00 77.88 68 GLY A C 1
ATOM 571 O O . GLY A 1 68 ? 3.549 12.070 0.734 1.00 77.88 68 GLY A O 1
ATOM 572 N N . ASN A 1 69 ? 4.105 12.733 -1.313 1.00 76.88 69 ASN A N 1
ATOM 573 C CA . ASN A 1 69 ? 3.651 14.118 -1.157 1.00 76.88 69 ASN A CA 1
ATOM 574 C C . ASN A 1 69 ? 2.182 14.321 -1.585 1.00 76.88 69 ASN A C 1
ATOM 576 O O . ASN A 1 69 ? 1.697 15.448 -1.564 1.00 76.88 69 ASN A O 1
ATOM 580 N N . GLY A 1 70 ? 1.480 13.256 -1.990 1.00 77.00 70 GLY A N 1
ATOM 581 C CA . GLY A 1 70 ? 0.119 13.317 -2.521 1.00 77.00 70 GLY A CA 1
ATOM 582 C C . GLY A 1 70 ? 0.034 13.722 -3.995 1.00 77.00 70 GLY A C 1
ATOM 583 O O . GLY A 1 70 ? -1.074 13.840 -4.511 1.00 77.00 70 GLY A O 1
ATOM 584 N N . LYS A 1 71 ? 1.165 13.927 -4.689 1.00 84.94 71 LYS A N 1
ATOM 585 C CA . LYS A 1 71 ? 1.167 14.187 -6.134 1.00 84.94 71 LYS A CA 1
ATOM 586 C C . LYS A 1 71 ? 0.953 12.889 -6.903 1.00 84.94 71 LYS A C 1
ATOM 588 O O . LYS A 1 71 ? 1.510 11.853 -6.554 1.00 84.94 71 LYS A O 1
ATOM 593 N N . ILE A 1 72 ? 0.183 12.979 -7.977 1.00 88.94 72 ILE A N 1
ATOM 594 C CA . ILE A 1 72 ? -0.022 11.893 -8.931 1.00 88.94 72 ILE A CA 1
ATOM 595 C C . ILE A 1 72 ? 0.621 12.334 -10.235 1.00 88.94 72 ILE A C 1
ATOM 597 O O . ILE A 1 72 ? 0.340 13.431 -10.721 1.00 88.94 72 ILE A O 1
ATOM 601 N N . THR A 1 73 ? 1.477 11.495 -10.804 1.00 89.19 73 THR A N 1
ATOM 602 C CA . THR A 1 73 ? 2.019 11.723 -12.144 1.00 89.19 73 THR A CA 1
ATOM 603 C C . THR A 1 73 ? 1.576 10.606 -13.073 1.00 89.19 73 THR A C 1
ATOM 605 O O . THR A 1 73 ? 1.449 9.450 -12.679 1.00 89.19 73 THR A O 1
ATOM 608 N N . MET A 1 74 ? 1.293 10.978 -14.318 1.00 91.38 74 MET A N 1
ATOM 609 C CA . MET A 1 74 ? 0.968 10.032 -15.379 1.00 91.38 74 MET A CA 1
ATOM 610 C C . MET A 1 74 ? 2.190 9.825 -16.253 1.00 91.38 74 MET A C 1
ATOM 612 O O . MET A 1 74 ? 2.884 10.789 -16.598 1.00 91.38 74 MET A O 1
ATOM 616 N N . ASP A 1 75 ? 2.423 8.585 -16.642 1.00 91.88 75 ASP A N 1
ATOM 617 C CA . ASP A 1 75 ? 3.533 8.195 -17.498 1.00 91.88 75 ASP A CA 1
ATOM 618 C C . ASP A 1 75 ? 3.150 6.930 -18.276 1.00 91.88 75 ASP A C 1
ATOM 620 O O . ASP A 1 75 ? 1.996 6.490 -18.268 1.00 91.88 75 ASP A O 1
ATOM 624 N N . ARG A 1 76 ? 4.117 6.348 -18.969 1.00 94.19 76 ARG A N 1
ATOM 625 C CA . ARG A 1 76 ? 3.960 5.132 -19.743 1.00 94.19 76 ARG A CA 1
ATOM 626 C C . ARG A 1 76 ? 5.182 4.251 -19.541 1.00 94.19 76 ARG A C 1
ATOM 628 O O . ARG A 1 76 ? 6.290 4.760 -19.408 1.00 94.19 76 ARG A O 1
ATOM 635 N N . LEU A 1 77 ? 4.991 2.941 -19.504 1.00 94.56 77 LEU A N 1
ATOM 636 C CA . LEU A 1 77 ? 6.105 1.996 -19.487 1.00 94.56 77 LEU A CA 1
ATOM 637 C C . LEU A 1 77 ? 6.763 1.924 -20.866 1.00 94.56 77 LEU A C 1
ATOM 639 O O . LEU A 1 77 ? 6.099 2.105 -21.888 1.00 94.56 77 LEU A O 1
ATOM 643 N N . MET A 1 78 ? 8.065 1.662 -20.892 1.00 94.50 78 MET A N 1
ATOM 644 C CA . MET A 1 78 ? 8.788 1.305 -22.109 1.00 94.50 78 MET A CA 1
ATOM 645 C C . MET A 1 78 ? 8.315 -0.054 -22.644 1.00 94.50 78 MET A C 1
ATOM 647 O O . MET A 1 78 ? 7.551 -0.777 -22.002 1.00 94.50 78 MET A O 1
ATOM 651 N N . ASP A 1 79 ? 8.749 -0.390 -23.849 1.00 94.56 79 ASP A N 1
ATOM 652 C CA . ASP A 1 79 ? 8.382 -1.601 -24.584 1.00 94.56 79 ASP A CA 1
ATOM 653 C C . ASP A 1 79 ? 9.442 -2.697 -24.548 1.00 94.56 79 ASP A C 1
ATOM 655 O O . ASP A 1 79 ? 9.414 -3.632 -25.344 1.00 94.56 79 ASP A O 1
ATOM 659 N N . LYS A 1 80 ? 10.378 -2.583 -23.610 1.00 93.12 80 LYS A N 1
ATOM 660 C CA . LYS A 1 80 ? 11.442 -3.553 -23.408 1.00 93.12 80 LYS A CA 1
ATOM 661 C C . LYS A 1 80 ? 11.833 -3.659 -21.947 1.00 93.12 80 LYS A C 1
ATOM 663 O O . LYS A 1 80 ? 11.614 -2.745 -21.147 1.00 93.12 80 LYS A O 1
ATOM 668 N N . VAL A 1 81 ? 12.451 -4.790 -21.647 1.00 93.19 81 VAL A N 1
ATOM 669 C CA . VAL A 1 81 ? 13.045 -5.104 -20.353 1.00 93.19 81 VAL A CA 1
ATOM 670 C C . VAL A 1 81 ? 14.498 -4.660 -20.365 1.00 93.19 81 VAL A C 1
ATOM 672 O O . VAL A 1 81 ? 15.210 -4.818 -21.358 1.00 93.19 81 VAL A O 1
ATOM 675 N N . TYR A 1 82 ? 14.922 -4.094 -19.250 1.00 91.81 82 TYR A N 1
ATOM 676 C CA . TYR A 1 82 ? 16.303 -3.773 -18.959 1.00 91.81 82 TYR A CA 1
ATOM 677 C C . TYR A 1 82 ? 16.766 -4.586 -17.766 1.00 91.81 82 TYR A C 1
ATOM 679 O O . TYR A 1 82 ? 15.982 -4.882 -16.869 1.00 91.81 82 TYR A O 1
ATOM 687 N N . TYR A 1 83 ? 18.052 -4.900 -17.753 1.00 89.06 83 TYR A N 1
ATOM 688 C CA . TYR A 1 83 ? 18.661 -5.694 -16.704 1.00 89.06 83 TYR A CA 1
ATOM 689 C C . TYR A 1 83 ? 19.481 -4.781 -15.797 1.00 89.06 83 TYR A C 1
ATOM 691 O O . TYR A 1 83 ? 20.264 -3.959 -16.283 1.00 89.06 83 TYR A O 1
ATOM 699 N N . ARG A 1 84 ? 19.271 -4.895 -14.486 1.00 85.69 84 ARG A N 1
ATOM 700 C CA . ARG A 1 84 ? 20.111 -4.271 -13.463 1.00 85.69 84 ARG A CA 1
ATOM 701 C C . ARG A 1 84 ? 20.868 -5.377 -12.745 1.00 85.69 84 ARG A C 1
ATOM 703 O O . ARG A 1 84 ? 20.254 -6.262 -12.165 1.00 85.69 84 ARG A O 1
ATOM 710 N N . GLU A 1 85 ? 22.189 -5.305 -12.789 1.00 82.69 85 GLU A N 1
ATOM 711 C CA . GLU A 1 85 ? 23.065 -6.213 -12.054 1.00 82.69 85 GLU A CA 1
ATOM 712 C C . GLU A 1 85 ? 23.458 -5.558 -10.727 1.00 82.69 85 GLU A C 1
ATOM 714 O O . GLU A 1 85 ? 24.016 -4.459 -10.713 1.00 82.69 85 GLU A O 1
ATOM 719 N N . GLU A 1 86 ? 23.157 -6.218 -9.611 1.00 71.19 86 GLU A N 1
ATOM 720 C CA . GLU A 1 86 ? 23.555 -5.784 -8.271 1.00 71.19 86 GLU A CA 1
ATOM 721 C C . GLU A 1 86 ? 24.407 -6.862 -7.599 1.00 71.19 86 GLU A C 1
ATOM 723 O O . GLU A 1 86 ? 24.038 -8.034 -7.563 1.00 71.19 86 GLU A O 1
ATOM 728 N N . GLY A 1 87 ? 25.557 -6.473 -7.049 1.00 69.06 87 GLY A N 1
ATOM 729 C CA . GLY A 1 87 ? 26.353 -7.342 -6.186 1.00 69.06 87 GLY A CA 1
ATOM 730 C C . GLY A 1 87 ? 25.883 -7.230 -4.737 1.00 69.06 87 GLY A C 1
ATOM 731 O O . GLY A 1 87 ? 25.749 -6.122 -4.221 1.00 69.06 87 GLY A O 1
ATOM 732 N N . GLY A 1 88 ? 25.669 -8.357 -4.064 1.00 65.62 88 GLY A N 1
ATOM 733 C CA . GLY A 1 88 ? 25.356 -8.393 -2.636 1.00 65.62 88 GLY A CA 1
ATOM 734 C C . GLY A 1 88 ? 25.961 -9.607 -1.940 1.00 65.62 88 GLY A C 1
ATOM 735 O O . GLY A 1 88 ? 26.535 -10.480 -2.583 1.00 65.62 88 GLY A O 1
ATOM 736 N N . TYR A 1 89 ? 25.834 -9.654 -0.619 1.00 59.88 89 TYR A N 1
ATOM 737 C CA . TYR A 1 89 ? 26.237 -10.799 0.198 1.00 59.88 89 TYR A CA 1
ATOM 738 C C . TYR A 1 89 ? 25.001 -11.622 0.569 1.00 59.88 89 TYR A C 1
ATOM 740 O O . TYR A 1 89 ? 23.898 -11.077 0.628 1.00 59.88 89 TYR A O 1
ATOM 748 N N . ASP A 1 90 ? 25.167 -12.925 0.789 1.00 55.44 90 ASP A N 1
ATOM 749 C CA . ASP A 1 90 ? 24.090 -13.762 1.322 1.00 55.44 90 ASP A CA 1
ATOM 750 C C . ASP A 1 90 ? 23.771 -13.361 2.774 1.00 55.44 90 ASP A C 1
ATOM 752 O O . ASP A 1 90 ? 24.668 -12.973 3.526 1.00 55.44 90 ASP A O 1
ATOM 756 N N . ASP A 1 91 ? 22.515 -13.520 3.197 1.00 54.72 91 ASP A N 1
ATOM 757 C CA . ASP A 1 91 ? 22.125 -13.354 4.606 1.00 54.72 91 ASP A CA 1
ATOM 758 C C . ASP A 1 91 ? 22.855 -14.385 5.507 1.00 54.72 91 ASP A C 1
ATOM 760 O O . ASP A 1 91 ? 22.961 -14.192 6.720 1.00 54.72 91 ASP A O 1
ATOM 764 N N . GLU A 1 92 ? 23.391 -15.463 4.913 1.00 53.97 92 GLU A N 1
ATOM 765 C CA . GLU A 1 92 ? 24.103 -16.565 5.578 1.00 53.97 92 GLU A CA 1
ATOM 766 C C . GLU A 1 92 ? 25.649 -16.518 5.458 1.00 53.97 92 GLU A C 1
ATOM 768 O O . GLU A 1 92 ? 26.320 -17.410 5.981 1.00 53.97 92 GLU A O 1
ATOM 773 N N . GLY A 1 93 ? 26.261 -15.502 4.822 1.00 54.72 93 GLY A N 1
ATOM 774 C CA . GLY A 1 93 ? 27.732 -15.385 4.781 1.00 54.72 93 GLY A CA 1
ATOM 775 C C . GLY A 1 93 ? 28.333 -14.486 3.684 1.00 54.72 93 GLY A C 1
ATOM 776 O O . GLY A 1 93 ? 27.613 -13.915 2.868 1.00 54.72 93 GLY A O 1
ATOM 777 N N . PRO A 1 94 ? 29.679 -14.371 3.610 1.00 56.62 94 PRO A N 1
ATOM 778 C CA . PRO A 1 94 ? 30.392 -13.421 2.744 1.00 56.62 94 PRO A CA 1
ATOM 779 C C . PRO A 1 94 ? 30.480 -13.858 1.268 1.00 56.62 94 PRO A C 1
ATOM 781 O O . PRO A 1 94 ? 31.408 -13.471 0.559 1.00 56.62 94 PRO A O 1
ATOM 784 N N . ILE A 1 95 ? 29.550 -14.682 0.781 1.00 56.12 95 ILE A N 1
ATOM 785 C CA . ILE A 1 95 ? 29.529 -15.086 -0.628 1.00 56.12 95 ILE A CA 1
ATOM 786 C C . ILE A 1 95 ? 28.896 -13.956 -1.436 1.00 56.12 95 ILE A C 1
ATOM 788 O O . ILE A 1 95 ? 27.714 -13.657 -1.271 1.00 56.12 95 ILE A O 1
ATOM 792 N N . ALA A 1 96 ? 29.686 -13.349 -2.321 1.00 61.75 96 ALA A N 1
ATOM 793 C CA . ALA A 1 96 ? 29.192 -12.376 -3.281 1.00 61.75 96 ALA A CA 1
ATOM 794 C C . ALA A 1 96 ? 28.235 -13.064 -4.273 1.00 61.75 96 ALA A C 1
ATOM 796 O O . ALA A 1 96 ? 28.637 -13.959 -5.019 1.00 61.75 96 ALA A O 1
ATOM 797 N N . LYS A 1 97 ? 26.968 -12.649 -4.287 1.00 61.41 97 LYS A N 1
ATOM 798 C CA . LYS A 1 97 ? 25.977 -13.011 -5.304 1.00 61.41 97 LYS A CA 1
ATOM 799 C C . LYS A 1 97 ? 25.741 -11.824 -6.226 1.00 61.41 97 LYS A C 1
ATOM 801 O O . LYS A 1 97 ? 25.652 -10.685 -5.773 1.00 61.41 97 LYS A O 1
ATOM 806 N N . ILE A 1 98 ? 25.622 -12.117 -7.518 1.00 71.94 98 ILE A N 1
ATOM 807 C CA . ILE A 1 98 ? 25.107 -11.178 -8.513 1.00 71.94 98 ILE A CA 1
ATOM 808 C C . ILE A 1 98 ? 23.608 -11.436 -8.621 1.00 71.94 98 ILE A C 1
ATOM 810 O O . ILE A 1 98 ? 23.179 -12.539 -8.965 1.00 71.94 98 ILE A O 1
ATOM 814 N N . PHE A 1 99 ? 22.818 -10.424 -8.300 1.00 74.81 99 PHE A N 1
ATOM 815 C CA . PHE A 1 99 ? 21.384 -10.395 -8.522 1.00 74.81 99 PHE A CA 1
ATOM 816 C C . PHE A 1 99 ? 21.133 -9.693 -9.851 1.00 74.81 99 PHE A C 1
ATOM 818 O O . PHE A 1 99 ? 21.644 -8.599 -10.083 1.00 74.81 99 PHE A O 1
ATOM 825 N N . ILE A 1 100 ? 20.363 -10.333 -10.727 1.00 83.31 100 ILE A N 1
ATOM 826 C CA . ILE A 1 100 ? 19.926 -9.733 -11.985 1.00 83.31 100 ILE A CA 1
ATOM 827 C C . ILE A 1 100 ? 18.448 -9.405 -11.836 1.00 83.31 100 ILE A C 1
ATOM 829 O O . ILE A 1 100 ? 17.614 -10.305 -11.729 1.00 83.31 100 ILE A O 1
ATOM 833 N N . ASP A 1 101 ? 18.142 -8.115 -11.824 1.00 89.00 101 ASP A N 1
ATOM 834 C CA . ASP A 1 101 ? 16.779 -7.613 -11.847 1.00 89.00 101 ASP A CA 1
ATOM 835 C C . ASP A 1 101 ? 16.331 -7.299 -13.269 1.00 89.00 101 ASP A C 1
ATOM 837 O O . ASP A 1 101 ? 17.020 -6.611 -14.020 1.00 89.00 101 ASP A O 1
ATOM 841 N N . GLU A 1 102 ? 15.131 -7.752 -13.607 1.00 92.06 102 GLU A N 1
ATOM 842 C CA . GLU A 1 102 ? 14.437 -7.437 -14.845 1.00 92.06 102 GLU A CA 1
ATOM 843 C C . GLU A 1 102 ? 13.484 -6.269 -14.582 1.00 92.06 102 GLU A C 1
ATOM 845 O O . GLU A 1 102 ? 12.511 -6.381 -13.830 1.00 92.06 102 GLU A O 1
ATOM 850 N N . LEU A 1 103 ? 13.767 -5.122 -15.190 1.00 93.38 103 LEU A N 1
ATOM 851 C CA . LEU A 1 103 ? 13.070 -3.864 -14.955 1.00 93.38 103 LEU A CA 1
ATOM 852 C C . LEU A 1 103 ? 12.419 -3.366 -16.246 1.00 93.38 103 LEU A C 1
ATOM 854 O O . LEU A 1 103 ? 13.050 -3.348 -17.301 1.00 93.38 103 LEU A O 1
ATOM 858 N N . ILE A 1 104 ? 11.174 -2.894 -16.163 1.00 94.50 104 ILE A N 1
ATOM 859 C CA . ILE A 1 104 ? 10.529 -2.139 -17.250 1.00 94.50 104 ILE A CA 1
ATOM 860 C C . ILE A 1 104 ? 10.467 -0.668 -16.822 1.00 94.50 104 ILE A C 1
ATOM 862 O O . ILE A 1 104 ? 9.681 -0.324 -15.931 1.00 94.50 104 ILE A O 1
ATOM 866 N N . PRO A 1 105 ? 11.300 0.210 -17.403 1.00 92.94 105 PRO A N 1
ATOM 867 C CA . PRO A 1 105 ? 11.373 1.615 -17.024 1.00 92.94 105 PRO A CA 1
ATOM 868 C C . PRO A 1 105 ? 10.216 2.430 -17.594 1.00 92.94 105 PRO A C 1
ATOM 870 O O . PRO A 1 105 ? 9.509 2.000 -18.507 1.00 92.94 105 PRO A O 1
ATOM 873 N N . THR A 1 106 ? 10.033 3.636 -17.076 1.00 91.88 106 THR A N 1
ATOM 874 C CA . THR A 1 106 ? 9.074 4.603 -17.609 1.00 91.88 106 THR A CA 1
ATOM 875 C C . THR A 1 106 ? 9.660 5.395 -18.778 1.00 91.88 106 THR A C 1
ATOM 877 O O . THR A 1 106 ? 10.874 5.564 -18.880 1.00 91.88 106 THR A O 1
ATOM 880 N N . GLN A 1 107 ? 8.804 5.892 -19.671 1.00 89.62 107 GLN A N 1
ATOM 881 C CA . GLN A 1 107 ? 9.208 6.638 -20.866 1.00 89.62 107 GLN A CA 1
ATOM 882 C C . GLN A 1 107 ? 9.658 8.068 -20.549 1.00 89.62 107 GLN A C 1
ATOM 884 O O . GLN A 1 107 ? 10.568 8.571 -21.212 1.00 89.62 107 GLN A O 1
ATOM 889 N N . LYS A 1 108 ? 9.036 8.751 -19.574 1.00 82.56 108 LYS A N 1
ATOM 890 C CA . LYS A 1 108 ? 9.419 10.134 -19.253 1.00 82.56 108 LYS A CA 1
ATOM 891 C C . LYS A 1 108 ? 10.787 10.227 -18.580 1.00 82.56 108 LYS A C 1
ATOM 893 O O . LYS A 1 108 ? 11.284 9.288 -17.963 1.00 82.56 108 LYS A O 1
ATOM 898 N N . SER A 1 109 ? 11.342 11.431 -18.717 1.00 66.31 109 SER A N 1
ATOM 899 C CA . SER A 1 109 ? 12.630 11.897 -18.218 1.00 66.31 109 SER A CA 1
ATOM 900 C C . SER A 1 109 ? 12.955 11.500 -16.771 1.00 66.31 109 SER A C 1
ATOM 902 O O . SER A 1 109 ? 12.054 11.302 -15.950 1.00 66.31 109 SER A O 1
ATOM 904 N N . PRO A 1 110 ? 14.258 11.449 -16.450 1.00 69.94 110 PRO A N 1
ATOM 905 C CA . PRO A 1 110 ? 14.761 10.971 -15.174 1.00 69.94 110 PRO A CA 1
ATOM 906 C C . PRO A 1 110 ? 14.270 11.806 -13.984 1.00 69.94 110 PRO A C 1
ATOM 908 O O . PRO A 1 110 ? 14.050 13.014 -14.082 1.00 69.94 110 PRO A O 1
ATOM 911 N N . ILE A 1 111 ? 14.117 11.143 -12.840 1.00 72.44 111 ILE A N 1
ATOM 912 C CA . ILE A 1 111 ? 13.704 11.725 -11.568 1.00 72.44 111 ILE A CA 1
ATOM 913 C C . ILE A 1 111 ? 14.900 12.163 -10.728 1.00 72.44 111 ILE A C 1
ATOM 915 O O . ILE A 1 111 ? 15.972 11.556 -10.765 1.00 72.44 111 ILE A O 1
ATOM 919 N N . ILE A 1 112 ? 14.675 13.224 -9.952 1.00 57.69 112 ILE A N 1
ATOM 920 C CA . ILE A 1 112 ? 15.666 13.836 -9.056 1.00 57.69 112 ILE A CA 1
ATOM 921 C C . ILE A 1 112 ? 15.485 13.338 -7.611 1.00 57.69 112 ILE A C 1
ATOM 923 O O . ILE A 1 112 ? 16.449 13.280 -6.859 1.00 57.69 112 ILE A O 1
ATOM 927 N N . GLU A 1 113 ? 14.275 12.917 -7.221 1.00 60.19 113 GLU A N 1
ATOM 928 C CA . GLU A 1 113 ? 13.987 12.425 -5.868 1.00 60.19 113 GLU A CA 1
ATOM 929 C C . GLU A 1 113 ? 13.056 11.207 -5.879 1.00 60.19 113 GLU A C 1
ATOM 931 O O . GLU A 1 113 ? 12.043 11.191 -6.581 1.00 60.19 113 GLU A O 1
ATOM 936 N N . ASN A 1 114 ? 13.354 10.224 -5.025 1.00 61.56 114 ASN A N 1
ATOM 937 C CA . ASN A 1 114 ? 12.517 9.048 -4.801 1.00 61.56 114 ASN A CA 1
ATOM 938 C C . ASN A 1 114 ? 11.559 9.287 -3.615 1.00 61.56 114 ASN A C 1
ATOM 940 O O . ASN A 1 114 ? 11.813 8.866 -2.489 1.00 61.56 114 ASN A O 1
ATOM 944 N N . ARG A 1 115 ? 10.468 10.031 -3.853 1.00 63.12 115 ARG A N 1
ATOM 945 C CA . ARG A 1 115 ? 9.373 10.228 -2.873 1.00 63.12 115 ARG A CA 1
ATOM 946 C C . ARG A 1 115 ? 8.108 9.462 -3.250 1.00 63.12 115 ARG A C 1
ATOM 948 O O . ARG A 1 115 ? 7.020 9.831 -2.814 1.00 63.12 115 ARG A O 1
ATOM 955 N N . GLU A 1 116 ? 8.215 8.465 -4.112 1.00 72.88 116 GLU A N 1
ATOM 956 C CA . GLU A 1 116 ? 7.074 7.766 -4.702 1.00 72.88 116 GLU A CA 1
ATOM 957 C C . GLU A 1 116 ? 6.804 6.446 -3.983 1.00 72.88 116 GLU A C 1
ATOM 959 O O . GLU A 1 116 ? 7.665 5.891 -3.309 1.00 72.88 116 GLU A O 1
ATOM 964 N N . MET A 1 117 ? 5.554 5.996 -4.043 1.00 83.81 117 MET A N 1
ATOM 965 C CA . MET A 1 117 ? 5.059 4.884 -3.236 1.00 83.81 117 MET A CA 1
ATOM 966 C C . MET A 1 117 ? 4.842 3.637 -4.081 1.00 83.81 117 MET A C 1
ATOM 968 O O . MET A 1 117 ? 5.389 2.571 -3.805 1.00 83.81 117 MET A O 1
ATOM 972 N N . ILE A 1 118 ? 3.992 3.779 -5.098 1.00 91.38 118 ILE A N 1
ATOM 973 C CA . ILE A 1 118 ? 3.541 2.695 -5.963 1.00 91.38 118 ILE A CA 1
ATOM 974 C C . ILE A 1 118 ? 3.374 3.195 -7.394 1.00 91.38 118 ILE A C 1
ATOM 976 O O . ILE A 1 118 ? 3.104 4.380 -7.625 1.00 91.38 118 ILE A O 1
ATOM 980 N N . ILE A 1 119 ? 3.442 2.253 -8.329 1.00 92.44 119 ILE A N 1
ATOM 981 C CA . ILE A 1 119 ? 3.030 2.423 -9.719 1.00 92.44 119 ILE A CA 1
ATOM 982 C C . ILE A 1 119 ? 1.764 1.593 -9.941 1.00 92.44 119 ILE A C 1
ATOM 984 O O . ILE A 1 119 ? 1.782 0.382 -9.734 1.00 92.44 119 ILE A O 1
ATOM 988 N N . LEU A 1 120 ? 0.676 2.230 -10.373 1.00 93.81 120 LEU A N 1
ATOM 989 C CA . LEU A 1 120 ? -0.539 1.566 -10.853 1.00 93.81 120 LEU A CA 1
ATOM 990 C C . LEU A 1 120 ? -0.446 1.413 -12.374 1.00 93.81 120 LEU A C 1
ATOM 992 O O . LEU A 1 120 ? -0.262 2.413 -13.068 1.00 93.81 120 LEU A O 1
ATOM 996 N N . VAL A 1 121 ? -0.593 0.193 -12.894 1.00 91.44 121 VAL A N 1
ATOM 997 C CA . VAL A 1 121 ? -0.494 -0.082 -14.335 1.00 91.44 121 VAL A CA 1
ATOM 998 C C . VAL A 1 121 ? -1.866 -0.299 -14.954 1.00 91.44 121 VAL A C 1
ATOM 1000 O O . VAL A 1 121 ? -2.622 -1.169 -14.523 1.00 91.44 121 VAL A O 1
ATOM 1003 N N . GLY A 1 122 ? -2.175 0.490 -15.982 1.00 88.88 122 GLY A N 1
ATOM 1004 C CA . GLY A 1 122 ? -3.461 0.498 -16.666 1.00 88.88 122 GLY A CA 1
ATOM 1005 C C . GLY A 1 122 ? -4.175 1.846 -16.584 1.00 88.88 122 GLY A C 1
ATOM 1006 O O . GLY A 1 122 ? -3.653 2.835 -16.072 1.00 88.88 122 GLY A O 1
ATOM 1007 N N . ASN A 1 123 ? -5.395 1.868 -17.115 1.00 86.75 123 ASN A N 1
ATOM 1008 C CA . ASN A 1 123 ? -6.259 3.042 -17.094 1.00 86.75 123 ASN A CA 1
ATOM 1009 C C . ASN A 1 123 ? -7.129 2.999 -15.834 1.00 86.75 123 ASN A C 1
ATOM 1011 O O . ASN A 1 123 ? -8.086 2.228 -15.766 1.00 86.75 123 ASN A O 1
ATOM 1015 N N . TYR A 1 124 ? -6.791 3.822 -14.844 1.00 87.56 124 TYR A N 1
ATOM 1016 C CA . TYR A 1 124 ? -7.580 3.998 -13.627 1.00 87.56 124 TYR A CA 1
ATOM 1017 C C . TYR A 1 124 ? -8.092 5.434 -13.550 1.00 87.56 124 TYR A C 1
ATOM 1019 O O . TYR A 1 124 ? -7.340 6.381 -13.764 1.00 87.56 124 TYR A O 1
ATOM 1027 N N . ASN A 1 125 ? -9.355 5.602 -13.175 1.00 89.69 125 ASN A N 1
ATOM 1028 C CA . ASN A 1 125 ? -9.883 6.885 -12.745 1.00 89.69 125 ASN A CA 1
ATOM 1029 C C . ASN A 1 125 ? -9.476 7.119 -11.286 1.00 89.69 125 ASN A C 1
ATOM 1031 O O . ASN A 1 125 ? -10.085 6.553 -10.376 1.00 89.69 125 ASN A O 1
ATOM 1035 N N . ILE A 1 126 ? -8.424 7.908 -11.058 1.00 90.75 126 ILE A N 1
ATOM 1036 C CA . ILE A 1 126 ? -8.000 8.280 -9.705 1.00 90.75 126 ILE A CA 1
ATOM 1037 C C . ILE A 1 126 ? -8.753 9.536 -9.282 1.00 90.75 126 ILE A C 1
ATOM 1039 O O . ILE A 1 126 ? -8.448 10.641 -9.721 1.00 90.75 126 ILE A O 1
ATOM 1043 N N . GLU A 1 127 ? -9.718 9.356 -8.391 1.00 93.12 127 GLU A N 1
ATOM 1044 C CA . GLU A 1 127 ? -10.599 10.427 -7.922 1.00 93.12 127 GLU A CA 1
ATOM 1045 C C . GLU A 1 127 ? -9.965 11.219 -6.777 1.00 93.12 127 GLU A C 1
ATOM 1047 O O . GLU A 1 127 ? -10.204 12.417 -6.623 1.00 93.12 127 GLU A O 1
ATOM 1052 N N . LYS A 1 128 ? -9.161 10.556 -5.936 1.00 91.06 128 LYS A N 1
ATOM 1053 C CA . LYS A 1 128 ? -8.588 11.178 -4.739 1.00 91.06 128 LYS A CA 1
ATOM 1054 C C . LYS A 1 128 ? -7.331 10.460 -4.278 1.00 91.06 128 LYS A C 1
ATOM 1056 O O . LYS A 1 128 ? -7.364 9.253 -4.091 1.00 91.06 128 LYS A O 1
ATOM 1061 N N . LEU A 1 129 ? -6.270 11.210 -3.981 1.00 91.50 129 LEU A N 1
ATOM 1062 C CA . LEU A 1 129 ? -5.139 10.755 -3.169 1.00 91.50 129 LEU A CA 1
ATOM 1063 C C . LEU A 1 129 ? -4.912 11.764 -2.046 1.00 91.50 129 LEU A C 1
ATOM 1065 O O . LEU A 1 129 ? -4.707 12.950 -2.294 1.00 91.50 129 LEU A O 1
ATOM 1069 N N . LYS A 1 130 ? -4.961 11.307 -0.797 1.00 89.25 130 LYS A N 1
ATOM 1070 C CA . LYS A 1 130 ? -4.816 12.176 0.372 1.00 89.25 130 LYS A CA 1
ATOM 1071 C C . LYS A 1 130 ? -3.925 11.529 1.415 1.00 89.25 130 LYS A C 1
ATOM 1073 O O . LYS A 1 130 ? -4.271 10.478 1.945 1.00 89.25 130 LYS A O 1
ATOM 1078 N N . LYS A 1 131 ? -2.828 12.195 1.779 1.00 87.56 131 LYS A N 1
ATOM 1079 C CA . LYS A 1 131 ? -2.039 11.810 2.954 1.00 87.56 131 LYS A CA 1
ATOM 1080 C C . LYS A 1 131 ? -2.887 11.977 4.213 1.00 87.56 131 LYS A C 1
ATOM 1082 O O . LYS A 1 131 ? -3.484 13.033 4.435 1.00 87.56 131 LYS A O 1
ATOM 1087 N N . LEU A 1 132 ? -2.958 10.928 5.018 1.00 86.19 132 LEU A N 1
ATOM 1088 C CA . LEU A 1 132 ? -3.675 10.938 6.282 1.00 86.19 132 LEU A CA 1
ATOM 1089 C C . LEU A 1 132 ? -2.740 11.446 7.372 1.00 86.19 132 LEU A C 1
ATOM 1091 O O . LEU A 1 132 ? -1.602 10.992 7.490 1.00 86.19 132 LEU A O 1
ATOM 1095 N N . THR A 1 133 ? -3.220 12.396 8.171 1.00 86.88 133 THR A N 1
ATOM 1096 C CA . THR A 1 133 ? -2.491 12.856 9.352 1.00 86.88 133 THR A CA 1
ATOM 1097 C C . THR A 1 133 ? -3.129 12.274 10.594 1.00 86.88 133 THR A C 1
ATOM 1099 O O . THR A 1 133 ? -4.351 12.197 10.710 1.00 86.88 133 THR A O 1
ATOM 1102 N N . LEU A 1 134 ? -2.289 11.845 11.527 1.00 85.50 134 LEU A N 1
ATOM 1103 C CA . LEU A 1 134 ? -2.724 11.208 12.757 1.00 85.50 134 LEU A CA 1
ATOM 1104 C C . LEU A 1 134 ? -2.705 12.215 13.910 1.00 85.50 134 LEU A C 1
ATOM 1106 O O . LEU A 1 134 ? -1.901 13.149 13.932 1.00 85.50 134 LEU A O 1
ATOM 1110 N N . ARG A 1 135 ? -3.614 12.035 14.862 1.00 90.12 135 ARG A N 1
ATOM 1111 C CA . ARG A 1 135 ? -3.583 12.676 16.180 1.00 90.12 135 ARG A CA 1
ATOM 1112 C C . ARG A 1 135 ? -3.750 11.631 17.262 1.00 90.12 135 ARG A C 1
ATOM 1114 O O . ARG A 1 135 ? -4.359 10.594 17.019 1.00 90.12 135 ARG A O 1
ATOM 1121 N N . GLU A 1 136 ? -3.308 11.952 18.465 1.00 89.75 136 GLU A N 1
ATOM 1122 C CA . GLU A 1 136 ? -3.649 11.153 19.634 1.00 89.75 136 GLU A CA 1
ATOM 1123 C C . GLU A 1 136 ? -5.169 11.102 19.842 1.00 89.75 136 GLU A C 1
ATOM 1125 O O . GLU A 1 136 ? -5.898 12.088 19.651 1.00 89.75 136 GLU A O 1
ATOM 1130 N N . ALA A 1 137 ? -5.661 9.922 20.212 1.00 90.12 137 ALA A N 1
ATOM 1131 C CA . ALA A 1 137 ? -7.045 9.746 20.616 1.00 90.12 137 ALA A CA 1
ATOM 1132 C C . ALA A 1 137 ? -7.264 10.322 22.019 1.00 90.12 137 ALA A C 1
ATOM 1134 O O . ALA A 1 137 ? -6.501 10.049 22.953 1.00 90.12 137 ALA A O 1
ATOM 1135 N N . SER A 1 138 ? -8.361 11.052 22.196 1.00 92.69 138 SER A N 1
ATOM 1136 C CA . SER A 1 138 ? -8.802 11.502 23.516 1.00 92.69 138 SER A CA 1
ATOM 1137 C C . SER A 1 138 ? -9.180 10.312 24.418 1.00 92.69 138 SER A C 1
ATOM 1139 O O . SER A 1 138 ? -9.514 9.227 23.921 1.00 92.69 138 SER A O 1
ATOM 1141 N N . PRO A 1 139 ? -9.219 10.492 25.753 1.00 91.12 139 PRO A N 1
ATOM 1142 C CA . PRO A 1 139 ? -9.666 9.444 26.674 1.00 91.12 139 PRO A CA 1
ATOM 1143 C C . PRO A 1 139 ? -11.066 8.897 26.350 1.00 91.12 139 PRO A C 1
ATOM 1145 O O . PRO A 1 139 ? -11.316 7.697 26.480 1.00 91.12 139 PRO A O 1
ATOM 1148 N N . VAL A 1 140 ? -11.982 9.756 25.889 1.00 92.06 140 VAL A N 1
ATOM 1149 C CA . VAL A 1 140 ? -13.350 9.366 25.505 1.00 92.06 140 VAL A CA 1
ATOM 1150 C C . VAL A 1 140 ? -13.340 8.483 24.259 1.00 92.06 140 VAL A C 1
ATOM 1152 O O . VAL A 1 140 ? -14.046 7.474 24.205 1.00 92.06 140 VAL A O 1
ATOM 1155 N N . GLU A 1 141 ? -12.523 8.819 23.265 1.00 91.44 141 GLU A N 1
ATOM 1156 C CA . GLU A 1 141 ? -12.384 8.015 22.051 1.00 91.44 141 GLU A CA 1
ATOM 1157 C C . GLU A 1 141 ? -11.755 6.657 22.361 1.00 91.44 141 GLU A C 1
ATOM 1159 O O . GLU A 1 141 ? -12.326 5.633 21.982 1.00 91.44 141 GLU A O 1
ATOM 1164 N N . LYS A 1 142 ? -10.669 6.619 23.147 1.00 90.12 142 LYS A N 1
ATOM 1165 C CA . LYS A 1 142 ? -10.051 5.366 23.621 1.00 90.12 142 LYS A CA 1
ATOM 1166 C C . LYS A 1 142 ? -11.085 4.455 24.295 1.00 90.12 142 LYS A C 1
ATOM 1168 O O . LYS A 1 142 ? -11.196 3.279 23.940 1.00 90.12 142 LYS A O 1
ATOM 1173 N N . LYS A 1 143 ? -11.923 5.006 25.187 1.00 89.62 143 LYS A N 1
ATOM 1174 C CA . LYS A 1 143 ? -13.037 4.275 25.824 1.00 89.62 143 LYS A CA 1
ATOM 1175 C C . LYS A 1 143 ? -14.047 3.742 24.799 1.00 89.62 143 LYS A C 1
ATOM 1177 O O . LYS A 1 143 ? -14.390 2.560 24.849 1.00 89.62 143 LYS A O 1
ATOM 1182 N N . LYS A 1 144 ? -14.496 4.566 23.842 1.00 89.19 144 LYS A N 1
ATOM 1183 C CA . LYS A 1 144 ? -15.438 4.152 22.777 1.00 89.19 144 LYS A CA 1
ATOM 1184 C C . LYS A 1 144 ? -14.880 2.998 21.932 1.00 89.19 144 LYS A C 1
ATOM 1186 O O . LYS A 1 144 ? -15.614 2.055 21.615 1.00 89.19 144 LYS A O 1
ATOM 1191 N N . TYR A 1 145 ? -13.594 3.048 21.593 1.00 87.75 145 TYR A N 1
ATOM 1192 C CA . TYR A 1 145 ? -12.912 1.991 20.847 1.00 87.75 145 TYR A CA 1
ATOM 1193 C C . TYR A 1 145 ? -12.808 0.693 21.664 1.00 87.75 145 TYR A C 1
ATOM 1195 O O . TYR A 1 145 ? -13.215 -0.359 21.170 1.00 87.75 145 TYR A O 1
ATOM 1203 N N . ILE A 1 146 ? -12.398 0.756 22.939 1.00 87.00 146 ILE A N 1
ATOM 1204 C CA . ILE A 1 146 ? -12.375 -0.415 23.839 1.00 87.00 146 ILE A CA 1
ATOM 1205 C C . ILE A 1 146 ? -13.752 -1.086 23.934 1.00 87.00 146 ILE A C 1
ATOM 1207 O O . ILE A 1 146 ? -13.858 -2.307 23.808 1.00 87.00 146 ILE A O 1
ATOM 1211 N N . VAL A 1 147 ? -14.818 -0.310 24.162 1.00 89.00 147 VAL A N 1
ATOM 1212 C CA . VAL A 1 147 ? -16.181 -0.856 24.288 1.00 89.00 147 VAL A CA 1
ATOM 1213 C C . VAL A 1 147 ? -16.585 -1.597 23.013 1.00 89.00 147 VAL A C 1
ATOM 1215 O O . VAL A 1 147 ? -17.138 -2.695 23.081 1.00 89.00 147 VAL A O 1
ATOM 1218 N N . SER A 1 148 ? -16.264 -1.029 21.851 1.00 86.31 148 SER A N 1
ATOM 1219 C CA . SER A 1 148 ? -16.574 -1.627 20.549 1.00 86.31 148 SER A CA 1
ATOM 1220 C C . SER A 1 148 ? -15.821 -2.945 20.326 1.00 86.31 148 SER A C 1
ATOM 1222 O O . SER A 1 148 ? -16.418 -3.922 19.871 1.00 86.31 148 SER A O 1
ATOM 1224 N N . LEU A 1 149 ? -14.542 -3.004 20.709 1.00 80.81 149 LEU A N 1
ATOM 1225 C CA . LEU A 1 149 ? -13.702 -4.204 20.624 1.00 80.81 149 LEU A CA 1
ATOM 1226 C C . LEU A 1 149 ? -14.181 -5.324 21.559 1.00 80.81 149 LEU A C 1
ATOM 1228 O O . LEU A 1 149 ? -14.299 -6.478 21.146 1.00 80.81 149 LEU A O 1
ATOM 1232 N N . LYS A 1 150 ? -14.538 -4.993 22.806 1.00 81.62 150 LYS A N 1
ATOM 1233 C CA . LYS A 1 150 ? -15.085 -5.969 23.765 1.00 81.62 150 LYS A CA 1
ATOM 1234 C C . LYS A 1 150 ? -16.408 -6.575 23.286 1.00 81.62 150 LYS A C 1
ATOM 1236 O O . LYS A 1 150 ? -16.636 -7.763 23.500 1.00 81.62 150 LYS A O 1
ATOM 1241 N N . LYS A 1 151 ? -17.265 -5.789 22.621 1.00 82.44 151 LYS A N 1
ATOM 1242 C CA . LYS A 1 151 ? -18.497 -6.302 21.995 1.00 82.44 151 LYS A CA 1
ATOM 1243 C C . LYS A 1 151 ? -18.179 -7.282 20.861 1.00 82.44 151 LYS A C 1
ATOM 1245 O O . LYS A 1 151 ? -18.769 -8.354 20.812 1.00 82.44 151 LYS A O 1
ATOM 1250 N N . GLN A 1 152 ? -17.188 -6.979 20.018 1.00 72.75 152 GLN A N 1
ATOM 1251 C CA . GLN A 1 152 ? -16.758 -7.877 18.934 1.00 72.75 152 GLN A CA 1
ATOM 1252 C C . GLN A 1 152 ? -16.283 -9.243 19.445 1.00 72.75 152 GLN A C 1
ATOM 1254 O O . GLN A 1 152 ? -16.703 -10.257 18.889 1.00 72.75 152 GLN A O 1
ATOM 1259 N N . LYS A 1 153 ? -15.506 -9.274 20.544 1.00 67.50 153 LYS A N 1
ATOM 1260 C CA . LYS A 1 153 ? -15.066 -10.518 21.209 1.00 67.50 153 LYS A CA 1
ATOM 1261 C C . LYS A 1 153 ? -16.236 -11.467 21.514 1.00 67.50 153 LYS A C 1
ATOM 1263 O O . LYS A 1 153 ? -16.073 -12.676 21.413 1.00 67.50 153 LYS A O 1
ATOM 1268 N N . LYS A 1 154 ? -17.403 -10.928 21.891 1.00 62.59 154 LYS A N 1
ATOM 1269 C CA . LYS A 1 154 ? -18.592 -11.721 22.245 1.00 62.59 154 LYS A CA 1
ATOM 1270 C C . LYS A 1 154 ? -19.423 -12.143 21.030 1.00 62.59 154 LYS A C 1
ATOM 1272 O O . LYS A 1 154 ? -20.041 -13.197 21.064 1.00 62.59 154 LYS A O 1
ATOM 1277 N N . THR A 1 155 ? -19.462 -11.325 19.979 1.00 57.41 155 THR A N 1
ATOM 1278 C CA . THR A 1 155 ? -20.413 -11.499 18.868 1.00 57.41 155 THR A CA 1
ATOM 1279 C C . THR A 1 155 ? -19.868 -12.340 17.709 1.00 57.41 155 THR A C 1
ATOM 1281 O O . THR A 1 155 ? -20.655 -12.891 16.947 1.00 57.41 155 THR A O 1
ATOM 1284 N N . TYR A 1 156 ? -18.546 -12.469 17.546 1.00 58.50 156 TYR A N 1
ATOM 1285 C CA . TYR A 1 156 ? -17.986 -13.040 16.316 1.00 58.50 156 TYR A CA 1
ATOM 1286 C C . TYR A 1 156 ? -16.790 -13.996 16.526 1.00 58.50 156 TYR A C 1
ATOM 1288 O O . TYR A 1 156 ? -15.650 -13.660 16.201 1.00 58.50 156 TYR A O 1
ATOM 1296 N N . PRO A 1 157 ? -17.029 -15.236 16.985 1.00 53.12 157 PRO A N 1
ATOM 1297 C CA . PRO A 1 157 ? -15.968 -16.211 17.263 1.00 53.12 157 PRO A CA 1
ATOM 1298 C C . PRO A 1 157 ? -15.189 -16.720 16.028 1.00 53.12 157 PRO A C 1
ATOM 1300 O O . PRO A 1 157 ? -14.128 -17.311 16.193 1.00 53.12 157 PRO A O 1
ATOM 1303 N N . LYS A 1 158 ? -15.661 -16.489 14.790 1.00 54.28 158 LYS A N 1
ATOM 1304 C CA . LYS A 1 158 ? -15.039 -16.992 13.537 1.00 54.28 158 LYS A CA 1
ATOM 1305 C C . LYS A 1 158 ? -14.275 -15.927 12.717 1.00 54.28 158 LYS A C 1
ATOM 1307 O O . LYS A 1 158 ? -14.125 -16.069 11.504 1.00 54.28 158 LYS A O 1
ATOM 1312 N N . GLN A 1 159 ? -13.855 -14.820 13.330 1.00 53.34 159 GLN A N 1
ATOM 1313 C CA . GLN A 1 159 ? -13.297 -13.664 12.610 1.00 53.34 159 GLN A CA 1
ATOM 1314 C C . GLN A 1 159 ? -11.866 -13.845 12.080 1.00 5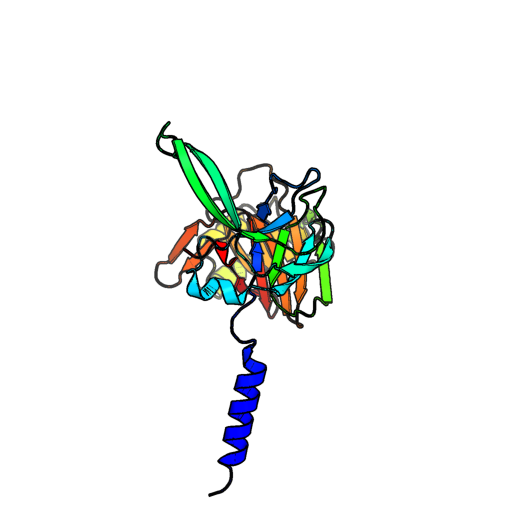3.34 159 GLN A C 1
ATOM 1316 O O . GLN A 1 159 ? -11.038 -14.526 12.672 1.00 53.34 159 GLN A O 1
ATOM 1321 N N . GLN A 1 160 ? -11.577 -13.133 10.980 1.00 53.91 160 GLN A N 1
ATOM 1322 C CA . GLN A 1 160 ? -10.257 -12.989 10.333 1.00 53.91 160 GLN A CA 1
ATOM 1323 C C . GLN A 1 160 ? -9.213 -12.273 11.217 1.00 53.91 160 GLN A C 1
ATOM 1325 O O . GLN A 1 160 ? -8.043 -12.188 10.858 1.00 53.91 160 GLN A O 1
ATOM 1330 N N . VAL A 1 161 ? -9.637 -11.760 12.375 1.00 57.72 161 VAL A N 1
ATOM 1331 C CA . VAL A 1 161 ? -8.815 -11.085 13.379 1.00 57.72 161 VAL A CA 1
ATOM 1332 C C . VAL A 1 161 ? -8.872 -11.909 14.662 1.00 57.72 161 VAL A C 1
ATOM 1334 O O . VAL A 1 161 ? -9.956 -12.214 15.156 1.00 57.72 161 VAL A O 1
ATOM 1337 N N . SER A 1 162 ? -7.713 -12.289 15.203 1.00 61.53 162 SER A N 1
ATOM 1338 C CA . SER A 1 162 ? -7.658 -13.191 16.356 1.00 61.53 162 SER A CA 1
ATOM 1339 C C . SER A 1 162 ? -8.202 -12.536 17.633 1.00 61.53 162 SER A C 1
ATOM 1341 O O . SER A 1 162 ? -7.951 -11.361 17.911 1.00 61.53 162 SER A O 1
ATOM 1343 N N . LEU A 1 163 ? -8.902 -13.315 18.467 1.00 68.38 163 LEU A N 1
ATOM 1344 C CA . LEU A 1 163 ? -9.382 -12.857 19.781 1.00 68.38 163 LEU A CA 1
ATOM 1345 C C . LEU A 1 163 ? -8.228 -12.341 20.654 1.00 68.38 163 LEU A C 1
ATOM 1347 O O . LEU A 1 163 ? -8.369 -11.316 21.318 1.00 68.38 163 LEU A O 1
ATOM 1351 N N . LYS A 1 164 ? -7.060 -12.994 20.571 1.00 70.31 164 LYS A N 1
ATOM 1352 C CA . LYS A 1 164 ? -5.821 -12.554 21.229 1.00 70.31 164 LYS A CA 1
ATOM 1353 C C . LYS A 1 164 ? -5.434 -11.131 20.820 1.00 70.31 164 LYS A C 1
ATOM 1355 O O . LYS A 1 164 ? -5.049 -10.339 21.675 1.00 70.31 164 LYS A O 1
ATOM 1360 N N . ALA A 1 165 ? -5.575 -10.771 19.543 1.00 70.31 165 ALA A N 1
ATOM 1361 C CA . ALA A 1 165 ? -5.282 -9.419 19.081 1.00 70.31 165 ALA A CA 1
ATOM 1362 C C . ALA A 1 165 ? -6.269 -8.385 19.640 1.00 70.31 165 ALA A C 1
ATOM 1364 O O . ALA A 1 165 ? -5.841 -7.323 20.089 1.00 70.31 165 ALA A O 1
ATOM 1365 N N . ILE A 1 166 ? -7.567 -8.703 19.667 1.00 72.69 166 ILE A N 1
ATOM 1366 C CA . ILE A 1 166 ? -8.606 -7.834 20.247 1.00 72.69 166 ILE A CA 1
ATOM 1367 C C . ILE A 1 166 ? -8.345 -7.603 21.743 1.00 72.69 166 ILE A C 1
ATOM 1369 O O . ILE A 1 166 ? -8.398 -6.466 22.219 1.00 72.69 166 ILE A O 1
ATOM 1373 N N . GLU A 1 167 ? -8.035 -8.666 22.488 1.00 75.56 167 GLU A N 1
ATOM 1374 C CA . GLU A 1 167 ? -7.690 -8.589 23.911 1.00 75.56 167 GLU A CA 1
ATOM 1375 C C . GLU A 1 167 ? -6.427 -7.770 24.148 1.00 75.56 167 GLU A C 1
ATOM 1377 O O . GLU A 1 167 ? -6.410 -6.910 25.028 1.00 75.56 167 GLU A O 1
ATOM 1382 N N . TYR A 1 168 ? -5.393 -7.997 23.339 1.00 76.38 168 TYR A N 1
ATOM 1383 C CA . TYR A 1 168 ? -4.144 -7.259 23.431 1.00 76.38 168 TYR A CA 1
ATOM 1384 C C . TYR A 1 168 ? -4.368 -5.759 23.219 1.00 76.38 168 TYR A C 1
ATOM 1386 O O . TYR A 1 168 ? -3.922 -4.957 24.037 1.00 76.38 168 TYR A O 1
ATOM 1394 N N . VAL A 1 169 ? -5.089 -5.371 22.159 1.00 75.44 169 VAL A N 1
ATOM 1395 C CA . VAL A 1 169 ? -5.426 -3.963 21.879 1.00 75.44 169 VAL A CA 1
ATOM 1396 C C . VAL A 1 169 ? -6.201 -3.356 23.031 1.00 75.44 169 VAL A C 1
ATOM 1398 O O . VAL A 1 169 ? -5.881 -2.266 23.490 1.00 75.44 169 VAL A O 1
ATOM 1401 N N . THR A 1 170 ? -7.196 -4.086 23.528 1.00 80.69 170 THR A N 1
ATOM 1402 C CA . THR A 1 170 ? -8.030 -3.638 24.643 1.00 80.69 170 THR A CA 1
ATOM 1403 C C . THR A 1 170 ? -7.202 -3.364 25.898 1.00 80.69 170 THR A C 1
ATOM 1405 O O . THR A 1 170 ? -7.462 -2.382 26.586 1.00 80.69 170 THR A O 1
ATOM 1408 N N . LYS A 1 171 ? -6.207 -4.211 26.190 1.00 79.38 171 LYS A N 1
ATOM 1409 C CA . LYS A 1 171 ? -5.309 -4.055 27.344 1.00 79.38 171 LYS A CA 1
ATOM 1410 C C . LYS A 1 171 ? -4.278 -2.932 27.164 1.00 79.38 171 LYS A C 1
ATOM 1412 O O . LYS A 1 171 ? -3.824 -2.390 28.160 1.00 79.38 171 LYS A O 1
ATOM 1417 N N . ASN A 1 172 ? -3.925 -2.574 25.925 1.00 76.56 172 ASN A N 1
ATOM 1418 C CA . ASN A 1 172 ? -2.783 -1.703 25.619 1.00 76.56 172 ASN A CA 1
ATOM 1419 C C . ASN A 1 172 ? -3.147 -0.443 24.803 1.00 76.56 172 ASN A C 1
ATOM 1421 O O . ASN A 1 172 ? -2.278 0.120 24.146 1.00 76.56 172 ASN A O 1
ATOM 1425 N N . ILE A 1 173 ? -4.403 0.022 24.802 1.00 83.19 173 ILE A N 1
ATOM 1426 C CA . ILE A 1 173 ? -4.927 1.062 23.879 1.00 83.19 173 ILE A CA 1
ATOM 1427 C C . ILE A 1 173 ? -4.304 2.472 24.024 1.00 83.19 173 ILE A C 1
ATOM 1429 O O . ILE A 1 173 ? -4.758 3.427 23.393 1.00 83.19 173 ILE A O 1
ATOM 1433 N N . ASN A 1 174 ? -3.301 2.647 24.881 1.00 80.75 174 ASN A N 1
ATOM 1434 C CA . ASN A 1 174 ? -2.800 3.960 25.284 1.00 80.75 174 ASN A CA 1
ATOM 1435 C C . ASN A 1 174 ? -2.179 4.759 24.127 1.00 80.75 174 ASN A C 1
ATOM 1437 O O . ASN A 1 174 ? -2.246 5.981 24.163 1.00 80.75 174 ASN A O 1
ATOM 1441 N N . GLU A 1 175 ? -1.698 4.085 23.083 1.00 80.19 175 GLU A N 1
ATOM 1442 C CA . GLU A 1 175 ? -1.074 4.665 21.878 1.00 80.19 175 GLU A CA 1
ATOM 1443 C C . GLU A 1 175 ? -2.032 4.668 20.666 1.00 80.19 175 GLU A C 1
ATOM 1445 O O . GLU A 1 175 ? -1.635 4.466 19.517 1.00 80.19 175 GLU A O 1
ATOM 1450 N N . LEU A 1 176 ? -3.341 4.777 20.915 1.00 86.69 176 LEU A N 1
ATOM 1451 C CA . LEU A 1 176 ? -4.327 4.881 19.844 1.00 86.69 176 LEU A CA 1
ATOM 1452 C C . LEU A 1 176 ? -4.248 6.261 19.185 1.00 86.69 176 LEU A C 1
ATOM 1454 O O . LEU A 1 176 ? -4.545 7.273 19.820 1.00 86.69 176 LEU A O 1
ATOM 1458 N N . LYS A 1 177 ? -3.965 6.267 17.886 1.00 87.69 177 LYS A N 1
ATOM 1459 C CA . LYS A 1 177 ? -4.021 7.439 17.021 1.00 87.69 177 LYS A CA 1
ATOM 1460 C C . LYS A 1 177 ? -5.265 7.398 16.133 1.00 87.69 177 LYS A C 1
ATOM 1462 O O . LYS A 1 177 ? -5.710 6.331 15.718 1.00 87.69 177 LYS A O 1
ATOM 1467 N N . ILE A 1 178 ? -5.825 8.558 15.818 1.00 88.06 178 ILE A N 1
ATOM 1468 C CA . ILE A 1 178 ? -7.003 8.730 14.957 1.00 88.06 178 ILE A CA 1
ATOM 1469 C C . ILE A 1 178 ? -6.615 9.595 13.766 1.00 88.06 178 ILE A C 1
ATOM 1471 O O . ILE A 1 178 ? -5.876 10.572 13.916 1.00 88.06 178 ILE A O 1
ATOM 1475 N N . VAL A 1 179 ? -7.119 9.253 12.582 1.00 87.19 179 VAL A N 1
ATOM 1476 C CA . VAL A 1 179 ? -6.967 10.098 11.400 1.00 87.19 179 VAL A CA 1
ATOM 1477 C C . VAL A 1 179 ? -7.706 11.410 11.651 1.00 87.19 179 VAL A C 1
ATOM 1479 O O . VAL A 1 179 ? -8.915 11.429 11.863 1.00 87.19 179 VAL A O 1
ATOM 1482 N N . LYS A 1 180 ? -6.983 12.535 11.628 1.00 86.06 180 LYS A N 1
ATOM 1483 C CA . LYS A 1 180 ? -7.537 13.864 11.939 1.00 86.06 180 LYS A CA 1
ATOM 1484 C C . LYS A 1 180 ? -8.772 14.183 11.096 1.00 86.06 180 LYS A C 1
ATOM 1486 O O . LYS A 1 180 ? -9.665 14.870 11.574 1.00 86.06 180 LYS A O 1
ATOM 1491 N N . GLN A 1 181 ? -8.804 13.697 9.857 1.00 85.69 181 GLN A N 1
ATOM 1492 C CA . GLN A 1 181 ? -9.867 13.964 8.891 1.00 85.69 181 GLN A CA 1
ATOM 1493 C C . GLN A 1 181 ? -10.935 12.863 8.798 1.00 85.69 181 GLN A C 1
ATOM 1495 O O . GLN A 1 181 ? -11.848 13.015 7.994 1.00 85.69 181 GLN A O 1
ATOM 1500 N N . ASP A 1 182 ? -10.816 11.766 9.552 1.00 82.00 182 ASP A N 1
ATOM 1501 C CA . ASP A 1 182 ? -11.805 10.682 9.579 1.00 82.00 182 ASP A CA 1
ATOM 1502 C C . ASP A 1 182 ? -11.712 9.920 10.912 1.00 82.00 182 ASP A C 1
ATOM 1504 O O . ASP A 1 182 ? -10.796 9.129 11.136 1.00 82.00 182 ASP A O 1
ATOM 1508 N N . ASP A 1 183 ? -12.674 10.141 11.810 1.00 80.69 183 ASP A N 1
ATOM 1509 C CA . ASP A 1 183 ? -12.690 9.534 13.148 1.00 80.69 183 ASP A CA 1
ATOM 1510 C C . ASP A 1 183 ? -12.940 8.017 13.132 1.00 80.69 183 ASP A C 1
ATOM 1512 O O . ASP A 1 183 ? -12.728 7.323 14.138 1.00 80.69 183 ASP A O 1
ATOM 1516 N N . ARG A 1 184 ? -13.379 7.493 11.982 1.00 84.56 184 ARG A N 1
ATOM 1517 C CA . ARG A 1 184 ? -13.643 6.075 11.759 1.00 84.56 184 ARG A CA 1
ATOM 1518 C C . ARG A 1 184 ? -12.353 5.302 11.581 1.00 84.56 184 ARG A C 1
ATOM 1520 O O . ARG A 1 184 ? -12.352 4.115 11.898 1.00 84.56 184 ARG A O 1
ATOM 1527 N N . ILE A 1 185 ? -11.295 5.938 11.076 1.00 85.25 185 ILE A N 1
ATOM 1528 C CA . ILE A 1 185 ? -9.997 5.306 10.851 1.00 85.25 185 ILE A CA 1
ATOM 1529 C C . ILE A 1 185 ? -9.097 5.624 12.041 1.00 85.25 185 ILE A C 1
ATOM 1531 O O . ILE A 1 185 ? -8.689 6.765 12.265 1.00 85.25 185 ILE A O 1
ATOM 1535 N N . ALA A 1 186 ? -8.757 4.589 12.797 1.00 83.69 186 ALA A N 1
ATOM 1536 C CA . ALA A 1 186 ? -7.802 4.683 13.884 1.00 83.69 186 ALA A CA 1
ATOM 1537 C C . ALA A 1 186 ? -6.707 3.639 13.724 1.00 83.69 186 ALA A C 1
ATOM 1539 O O . ALA A 1 186 ? -6.914 2.555 13.182 1.00 83.69 186 ALA A O 1
ATOM 1540 N N . ILE A 1 187 ? -5.525 3.984 14.201 1.00 81.50 187 ILE A N 1
ATOM 1541 C CA . ILE A 1 187 ? -4.337 3.158 14.120 1.00 81.50 187 ILE A CA 1
ATOM 1542 C C . ILE A 1 187 ? -3.768 3.057 15.524 1.00 81.50 187 ILE A C 1
ATOM 1544 O O . ILE A 1 187 ? -3.576 4.054 16.213 1.00 81.50 187 ILE A O 1
ATOM 1548 N N . TRP A 1 188 ? -3.515 1.836 15.961 1.00 75.25 188 TRP A N 1
ATOM 1549 C CA . TRP A 1 188 ? -2.849 1.567 17.224 1.00 75.25 188 TRP A CA 1
ATOM 1550 C C . TRP A 1 188 ? -1.467 0.982 16.938 1.00 75.25 188 TRP A C 1
ATOM 1552 O O . TRP A 1 188 ? -1.341 0.097 16.078 1.00 75.25 188 TRP A O 1
ATOM 1562 N N . ARG A 1 189 ? -0.446 1.504 17.638 1.00 68.38 189 ARG A N 1
ATOM 1563 C CA . ARG A 1 189 ? 0.981 1.150 17.469 1.00 68.38 189 ARG A CA 1
ATOM 1564 C C . ARG A 1 189 ? 1.394 0.971 16.011 1.00 68.38 189 ARG A C 1
ATOM 1566 O O . ARG A 1 189 ? 2.001 -0.040 15.651 1.00 68.38 189 ARG A O 1
ATOM 1573 N N . ASP A 1 190 ? 0.902 1.873 15.167 1.00 62.62 190 ASP A N 1
ATOM 1574 C CA . ASP A 1 190 ? 1.221 1.983 13.744 1.00 62.62 190 ASP A CA 1
ATOM 1575 C C . ASP A 1 190 ? 1.080 0.672 12.927 1.00 62.62 190 ASP A C 1
ATOM 1577 O O . ASP A 1 190 ? 1.699 0.485 11.881 1.00 62.62 190 ASP A O 1
ATOM 1581 N N . SER A 1 191 ? 0.244 -0.265 13.402 1.00 63.44 191 SER A N 1
ATOM 1582 C CA . SER A 1 191 ? 0.205 -1.645 12.882 1.00 63.44 191 SER A CA 1
ATOM 1583 C C . SER A 1 191 ? -1.125 -2.374 13.040 1.00 63.44 191 SER A C 1
ATOM 1585 O O . SER A 1 191 ? -1.343 -3.428 12.435 1.00 63.44 191 SER A O 1
ATOM 1587 N N . ARG A 1 192 ? -2.022 -1.846 13.874 1.00 75.50 192 ARG A N 1
ATOM 1588 C CA . ARG A 1 192 ? -3.388 -2.340 13.994 1.00 75.50 192 ARG A CA 1
ATOM 1589 C C . ARG A 1 192 ? -4.328 -1.269 13.501 1.00 75.50 192 ARG A C 1
ATOM 1591 O O . ARG A 1 192 ? -4.372 -0.185 14.074 1.00 75.50 192 ARG A O 1
ATOM 1598 N N . ILE A 1 193 ? -5.055 -1.584 12.441 1.00 79.00 193 ILE A N 1
ATOM 1599 C CA . ILE A 1 193 ? -5.957 -0.638 11.794 1.00 79.00 193 ILE A CA 1
ATOM 1600 C C . ILE A 1 193 ? -7.359 -0.958 12.272 1.00 79.00 193 ILE A C 1
ATOM 1602 O O . ILE A 1 193 ? -7.816 -2.105 12.216 1.00 79.00 193 ILE A O 1
ATOM 1606 N N . LEU A 1 194 ? -8.024 0.072 12.765 1.00 82.00 194 LEU A N 1
ATOM 1607 C CA . LEU A 1 194 ? -9.403 0.048 13.180 1.00 82.00 194 LEU A CA 1
ATOM 1608 C C . LEU A 1 194 ? -10.198 0.910 12.207 1.00 82.00 194 LEU A C 1
ATOM 1610 O O . LEU A 1 194 ? -9.848 2.063 11.976 1.00 82.00 194 LEU A O 1
ATOM 1614 N N . ILE A 1 195 ? -11.270 0.352 11.655 1.00 81.38 195 ILE A N 1
ATOM 1615 C CA . ILE A 1 195 ? -12.216 1.089 10.817 1.00 81.38 195 ILE A CA 1
ATOM 1616 C C . ILE A 1 195 ? -13.590 0.977 11.459 1.00 81.38 195 ILE A C 1
ATOM 1618 O O . ILE A 1 195 ? -14.016 -0.113 11.841 1.00 81.38 195 ILE A O 1
ATOM 1622 N N . ASN A 1 196 ? -14.273 2.106 11.644 1.00 84.69 196 ASN A N 1
ATOM 1623 C CA . ASN A 1 196 ? -15.551 2.173 12.353 1.00 84.69 196 ASN A CA 1
ATOM 1624 C C . ASN A 1 196 ? -15.499 1.489 13.728 1.00 84.69 196 ASN A C 1
ATOM 1626 O O . ASN A 1 196 ? -16.428 0.780 14.121 1.00 84.69 196 ASN A O 1
ATOM 1630 N N . LYS A 1 197 ? -14.389 1.662 14.460 1.00 84.31 197 LYS A N 1
ATOM 1631 C CA . LYS A 1 197 ? -14.153 1.024 15.772 1.00 84.31 197 LYS A CA 1
ATOM 1632 C C . LYS A 1 197 ? -14.111 -0.511 15.735 1.00 84.31 197 LYS A C 1
ATOM 1634 O O . LYS A 1 197 ? -14.174 -1.161 16.781 1.00 84.31 197 LYS A O 1
ATOM 1639 N N . LYS A 1 198 ? -13.972 -1.105 14.548 1.00 79.44 198 LYS A N 1
ATOM 1640 C CA . LYS A 1 198 ? -13.732 -2.536 14.336 1.00 79.44 198 LYS A CA 1
ATOM 1641 C C . LYS A 1 198 ? -12.274 -2.757 14.001 1.00 79.44 198 LYS A C 1
ATOM 1643 O O . LYS A 1 198 ? -11.739 -2.059 13.148 1.00 79.44 198 LYS A O 1
ATOM 1648 N N . LEU A 1 199 ? -11.635 -3.713 14.667 1.00 76.81 199 LEU A N 1
ATOM 1649 C CA . LEU A 1 199 ? -10.277 -4.108 14.308 1.00 76.81 199 LEU A CA 1
ATOM 1650 C C . LEU A 1 199 ? -10.341 -4.849 12.970 1.00 76.81 199 LEU A C 1
ATOM 1652 O O . LEU A 1 199 ? -11.029 -5.862 12.870 1.00 76.81 199 LEU A O 1
ATOM 1656 N N . VAL A 1 200 ? -9.676 -4.319 11.944 1.00 74.19 200 VAL A N 1
ATOM 1657 C CA . VAL A 1 200 ? -9.726 -4.856 10.570 1.00 74.19 200 VAL A CA 1
ATOM 1658 C C . VAL A 1 200 ? -8.384 -5.399 10.095 1.00 74.19 200 VAL A C 1
ATOM 1660 O O . VAL A 1 200 ? -8.354 -6.233 9.198 1.00 74.19 200 VAL A O 1
ATOM 1663 N N . TYR A 1 201 ? -7.283 -4.959 10.704 1.00 71.75 201 TYR A N 1
ATOM 1664 C CA . TYR A 1 201 ? -5.935 -5.393 10.356 1.00 71.75 201 TYR A CA 1
ATOM 1665 C C . TYR A 1 201 ? -5.061 -5.479 11.603 1.00 71.75 201 TYR A C 1
ATOM 1667 O O . TYR A 1 201 ? -5.159 -4.621 12.484 1.00 71.75 201 TYR A O 1
ATOM 1675 N N . VAL A 1 202 ? -4.209 -6.504 11.679 1.00 64.31 202 VAL A N 1
ATOM 1676 C CA . VAL A 1 202 ? -3.294 -6.738 12.802 1.00 64.31 202 VAL A CA 1
ATOM 1677 C C . VAL A 1 202 ? -1.954 -7.254 12.300 1.00 64.31 202 VAL A C 1
ATOM 1679 O O . VAL A 1 202 ? -1.903 -8.243 11.577 1.00 64.31 202 VAL A O 1
ATOM 1682 N N . ASN A 1 203 ? -0.877 -6.643 12.789 1.00 57.16 203 ASN A N 1
ATOM 1683 C CA . ASN A 1 203 ? 0.471 -7.205 12.752 1.00 57.16 203 ASN A CA 1
ATOM 1684 C C . ASN A 1 203 ? 0.771 -7.996 14.047 1.00 57.16 203 ASN A C 1
ATOM 1686 O O . ASN A 1 203 ? 0.590 -7.472 15.154 1.00 57.16 203 ASN A O 1
ATOM 1690 N N . GLU A 1 204 ? 1.233 -9.239 13.893 1.00 45.75 204 GLU A N 1
ATOM 1691 C CA . GLU A 1 204 ? 1.529 -10.228 14.944 1.00 45.75 204 GLU A CA 1
ATOM 1692 C C . GLU A 1 204 ? 2.510 -9.738 16.017 1.00 45.75 204 GLU A C 1
ATOM 1694 O O . GLU A 1 204 ? 2.259 -9.944 17.203 1.00 45.75 204 GLU A O 1
ATOM 1699 N N . TYR A 1 205 ? 3.577 -9.037 15.635 1.00 44.72 205 TYR A N 1
ATOM 1700 C CA . TYR A 1 205 ? 4.682 -8.782 16.567 1.00 44.72 205 TYR A CA 1
ATOM 1701 C C . TYR A 1 205 ? 4.518 -7.521 17.414 1.00 44.72 205 TYR A C 1
ATOM 1703 O O . TYR A 1 205 ? 5.234 -7.352 18.394 1.00 44.72 205 TYR A O 1
ATOM 1711 N N . GLY A 1 206 ? 3.567 -6.639 17.078 1.00 40.41 206 GLY A N 1
ATOM 1712 C CA . GLY A 1 206 ? 3.642 -5.255 17.548 1.00 40.41 206 GLY A CA 1
ATOM 1713 C C . GLY A 1 206 ? 4.894 -4.592 16.964 1.00 40.41 206 GLY A C 1
ATOM 1714 O O . GLY A 1 206 ? 5.995 -5.133 17.003 1.00 40.41 206 GLY A O 1
ATOM 1715 N N . LEU A 1 207 ? 4.744 -3.441 16.324 1.00 39.06 207 LEU A N 1
ATOM 1716 C CA . LEU A 1 207 ? 5.913 -2.774 15.766 1.00 39.06 207 LEU A CA 1
ATOM 1717 C C . LEU A 1 207 ? 6.666 -2.092 16.908 1.00 39.06 207 LEU A C 1
ATOM 1719 O O . LEU A 1 207 ? 6.232 -1.069 17.422 1.00 39.06 207 LEU A O 1
ATOM 1723 N N . GLY A 1 208 ? 7.785 -2.688 17.308 1.00 34.59 208 GLY A N 1
ATOM 1724 C CA . GLY A 1 208 ? 8.927 -1.941 17.806 1.00 34.59 208 GLY A CA 1
ATOM 1725 C C . GLY A 1 208 ? 9.806 -1.564 16.617 1.00 34.59 208 GLY A C 1
ATOM 1726 O O . GLY A 1 208 ? 10.586 -2.386 16.152 1.00 34.59 208 GLY A O 1
ATOM 1727 N N . SER A 1 209 ? 9.641 -0.350 16.094 1.00 34.72 209 SER A N 1
ATOM 1728 C CA . SER A 1 209 ? 10.726 0.466 15.534 1.00 34.72 209 SER A CA 1
ATOM 1729 C C . SER A 1 209 ? 10.209 1.887 15.273 1.00 34.72 209 SER A C 1
ATOM 1731 O O . SER A 1 209 ? 9.069 2.072 14.852 1.00 34.72 209 SER A O 1
ATOM 1733 N N . ASN A 1 210 ? 11.060 2.879 15.546 1.00 36.03 210 ASN A N 1
ATOM 1734 C CA . ASN A 1 210 ? 10.875 4.331 15.383 1.00 36.03 210 ASN A CA 1
ATOM 1735 C C . ASN A 1 210 ? 10.673 4.781 13.914 1.00 36.03 210 ASN A C 1
ATOM 1737 O O . ASN A 1 210 ? 11.362 5.684 13.446 1.00 36.03 210 ASN A O 1
ATOM 1741 N N . ARG A 1 211 ? 9.806 4.137 13.126 1.00 48.97 211 ARG A N 1
ATOM 1742 C CA . ARG A 1 211 ? 9.625 4.494 11.708 1.00 48.97 211 ARG A CA 1
ATOM 1743 C C . ARG A 1 211 ? 8.314 5.230 11.460 1.00 48.97 211 ARG A C 1
ATOM 1745 O O . ARG A 1 211 ? 7.249 4.785 11.881 1.00 48.97 211 ARG A O 1
ATOM 1752 N N . ASP A 1 212 ? 8.413 6.329 10.714 1.00 53.50 212 ASP A N 1
ATOM 1753 C CA . ASP A 1 212 ? 7.299 7.152 10.239 1.00 53.50 212 ASP A CA 1
ATOM 1754 C C . ASP A 1 212 ? 6.470 6.408 9.181 1.00 53.50 212 ASP A C 1
ATOM 1756 O O . ASP A 1 212 ? 6.580 6.632 7.971 1.00 53.50 212 ASP A O 1
ATOM 1760 N N . TYR A 1 213 ? 5.614 5.490 9.628 1.00 61.75 213 TYR A N 1
ATOM 1761 C CA . TYR A 1 213 ? 4.645 4.846 8.749 1.00 61.75 213 TYR A CA 1
ATOM 1762 C C . TYR A 1 213 ? 3.695 5.894 8.159 1.00 61.75 213 TYR A C 1
ATOM 1764 O O . TYR A 1 213 ? 3.028 6.645 8.873 1.00 61.75 213 TYR A O 1
ATOM 1772 N N . SER A 1 214 ? 3.626 5.942 6.828 1.00 74.50 214 SER A N 1
ATOM 1773 C CA . SER A 1 214 ? 2.772 6.882 6.105 1.00 74.50 214 SER A CA 1
ATOM 1774 C C . SER A 1 214 ? 1.504 6.197 5.602 1.00 74.50 214 SER A C 1
ATOM 1776 O O . SER A 1 214 ? 1.557 5.139 4.970 1.00 74.50 214 SER A O 1
ATOM 1778 N N . PHE A 1 215 ? 0.363 6.833 5.869 1.00 82.06 215 PHE A N 1
ATOM 1779 C CA . PHE A 1 215 ? -0.962 6.378 5.460 1.00 82.06 215 PHE A CA 1
ATOM 1780 C C . PHE A 1 215 ? -1.546 7.330 4.423 1.00 82.06 215 PHE A C 1
ATOM 1782 O O . PHE A 1 215 ? -1.477 8.552 4.585 1.00 82.06 215 PHE A O 1
ATOM 1789 N N . TYR A 1 216 ? -2.175 6.778 3.390 1.00 88.56 216 TYR A N 1
ATOM 1790 C CA . TYR A 1 216 ? -2.861 7.562 2.370 1.00 88.56 216 TYR A CA 1
ATOM 1791 C C . TYR A 1 216 ? -4.231 6.973 2.088 1.00 88.56 216 TYR A C 1
ATOM 1793 O O . TYR A 1 216 ? -4.408 5.760 2.042 1.00 88.56 216 TYR A O 1
ATOM 1801 N N . TYR A 1 217 ? -5.198 7.851 1.880 1.00 90.50 217 TYR A N 1
ATOM 1802 C CA . TYR A 1 217 ? -6.497 7.494 1.348 1.00 90.50 217 TYR A CA 1
ATOM 1803 C C . TYR A 1 217 ? -6.476 7.646 -0.162 1.00 90.50 217 TYR A C 1
ATOM 1805 O O . TYR A 1 217 ? -6.115 8.717 -0.659 1.00 90.50 217 TYR A O 1
ATOM 1813 N N . LEU A 1 218 ? -6.861 6.593 -0.869 1.00 92.75 218 LEU A N 1
ATOM 1814 C CA . LEU A 1 218 ? -6.913 6.552 -2.320 1.00 92.75 218 LEU A CA 1
ATOM 1815 C C . LEU A 1 218 ? -8.324 6.155 -2.755 1.00 92.75 218 LEU A C 1
ATOM 1817 O O . LEU A 1 218 ? -8.847 5.146 -2.295 1.00 92.75 218 LEU A O 1
ATOM 1821 N N . THR A 1 219 ? -8.925 6.924 -3.653 1.00 92.94 219 THR A N 1
ATOM 1822 C CA . THR A 1 219 ? -10.158 6.539 -4.343 1.00 92.94 219 THR A CA 1
ATOM 1823 C C . THR A 1 219 ? -9.821 6.297 -5.807 1.00 92.94 219 THR A C 1
ATOM 1825 O O . THR A 1 219 ? -9.322 7.201 -6.480 1.00 92.94 219 THR A O 1
ATOM 1828 N N . LEU A 1 220 ? -10.052 5.072 -6.276 1.00 92.00 220 LEU A N 1
ATOM 1829 C CA . LEU A 1 220 ? -9.799 4.654 -7.655 1.00 92.00 220 LEU A CA 1
ATOM 1830 C C . LEU A 1 220 ? -11.013 3.884 -8.188 1.00 92.00 220 LEU A C 1
ATOM 1832 O O . LEU A 1 220 ? -11.479 2.942 -7.545 1.00 92.00 220 LEU A O 1
ATOM 1836 N N . ASN A 1 221 ? -11.530 4.279 -9.351 1.00 90.69 221 ASN A N 1
ATOM 1837 C CA . ASN A 1 221 ? -12.710 3.675 -9.988 1.00 90.69 221 ASN A CA 1
ATOM 1838 C C . ASN A 1 221 ? -13.905 3.506 -9.015 1.00 90.69 221 ASN A C 1
ATOM 1840 O O . ASN A 1 221 ? -14.472 2.416 -8.901 1.00 90.69 221 ASN A O 1
ATOM 1844 N N . GLY A 1 222 ? -14.232 4.543 -8.240 1.00 89.69 222 GLY A 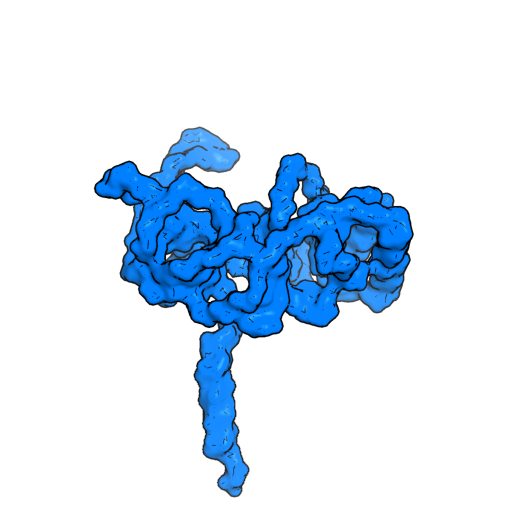N 1
ATOM 1845 C CA . GLY A 1 222 ? -15.293 4.545 -7.225 1.00 89.69 222 GLY A CA 1
ATOM 1846 C C . GLY A 1 222 ? -15.037 3.666 -5.994 1.00 89.69 222 GLY A C 1
ATOM 1847 O O . GLY A 1 222 ? -15.885 3.582 -5.108 1.00 89.69 222 GLY A O 1
ATOM 1848 N N . SER A 1 223 ? -13.889 2.988 -5.920 1.00 90.94 223 SER A N 1
ATOM 1849 C CA . SER A 1 223 ? -13.514 2.115 -4.808 1.00 90.94 223 SER A CA 1
ATOM 1850 C C . SER A 1 223 ? -12.526 2.816 -3.876 1.00 90.94 223 SER A C 1
ATOM 1852 O O . SER A 1 223 ? -11.632 3.539 -4.316 1.00 90.94 223 SER A O 1
ATOM 1854 N N . GLU A 1 224 ? -12.687 2.600 -2.571 1.00 91.12 224 GLU A N 1
ATOM 1855 C CA . GLU A 1 224 ? -11.914 3.269 -1.522 1.00 91.12 224 GLU A CA 1
ATOM 1856 C C . GLU A 1 224 ? -10.772 2.378 -1.027 1.00 91.12 224 GLU A C 1
ATOM 1858 O O . GLU A 1 224 ? -10.953 1.182 -0.798 1.00 91.12 224 GLU A O 1
ATOM 1863 N N . PHE A 1 225 ? -9.593 2.961 -0.828 1.00 90.69 225 PHE A N 1
ATOM 1864 C CA . PHE A 1 225 ? -8.384 2.252 -0.433 1.00 90.69 225 PHE A CA 1
ATOM 1865 C C . PHE A 1 225 ? -7.638 2.997 0.663 1.00 90.69 225 PHE A C 1
ATOM 1867 O O . PHE A 1 225 ? -7.501 4.221 0.641 1.00 90.69 225 PHE A O 1
ATOM 1874 N N . LEU A 1 226 ? -7.077 2.222 1.585 1.00 88.00 226 LEU A N 1
ATOM 1875 C CA . LEU A 1 226 ? -6.026 2.677 2.481 1.00 88.00 226 LEU A CA 1
ATOM 1876 C C . LEU A 1 226 ? -4.683 2.162 1.952 1.00 88.00 226 LEU A C 1
ATOM 1878 O O . LEU A 1 226 ? -4.458 0.952 1.898 1.00 88.00 226 LEU A O 1
ATOM 1882 N N . VAL A 1 227 ? -3.799 3.081 1.567 1.00 88.81 227 VAL A N 1
ATOM 1883 C CA . VAL A 1 227 ? -2.406 2.791 1.213 1.00 88.81 227 VAL A CA 1
ATOM 1884 C C . VAL A 1 227 ? -1.561 2.910 2.477 1.00 88.81 227 VAL A C 1
ATOM 1886 O O . VAL A 1 227 ? -1.557 3.956 3.129 1.00 88.81 227 VAL A O 1
ATOM 1889 N N . TYR A 1 228 ? -0.862 1.837 2.828 1.00 82.62 228 TYR A N 1
ATOM 1890 C CA . TYR A 1 228 ? -0.076 1.722 4.057 1.00 82.62 228 TYR A CA 1
ATOM 1891 C C . TYR A 1 228 ? 1.353 1.323 3.727 1.00 82.62 228 TYR A C 1
ATOM 1893 O O . TYR A 1 228 ? 1.562 0.266 3.136 1.00 82.62 228 TYR A O 1
ATOM 1901 N N . TYR A 1 229 ? 2.329 2.133 4.134 1.00 80.44 229 TYR A N 1
ATOM 1902 C CA . TYR A 1 229 ? 3.709 1.665 4.200 1.00 80.44 229 TYR A CA 1
ATOM 1903 C C . TYR A 1 229 ? 3.886 0.795 5.439 1.00 80.44 229 TYR A C 1
ATOM 1905 O O . TYR A 1 229 ? 3.562 1.244 6.531 1.00 80.44 229 TYR A O 1
ATOM 1913 N N . GLY A 1 230 ? 4.409 -0.414 5.298 1.00 73.38 230 GLY A N 1
ATOM 1914 C CA . GLY A 1 230 ? 4.748 -1.280 6.422 1.00 73.38 230 GLY A CA 1
ATOM 1915 C C . GLY A 1 230 ? 4.859 -2.727 5.980 1.00 73.38 230 GLY A C 1
ATOM 1916 O O . GLY A 1 230 ? 5.146 -2.999 4.823 1.00 73.38 230 GLY A O 1
ATOM 1917 N N . ARG A 1 231 ? 4.642 -3.685 6.881 1.00 66.75 231 ARG A N 1
ATOM 1918 C CA . ARG A 1 231 ? 4.603 -5.112 6.517 1.00 66.75 231 ARG A CA 1
ATOM 1919 C C . ARG A 1 231 ? 3.160 -5.586 6.420 1.00 66.75 231 ARG A C 1
ATOM 1921 O O . ARG A 1 231 ? 2.383 -5.376 7.357 1.00 66.75 231 ARG A O 1
ATOM 1928 N N . SER A 1 232 ? 2.820 -6.241 5.311 1.00 57.94 232 SER A N 1
ATOM 1929 C CA . SER A 1 232 ? 1.542 -6.934 5.165 1.00 57.94 232 SER A CA 1
ATOM 1930 C C . SER A 1 232 ? 1.613 -8.341 5.754 1.00 57.94 232 SER A C 1
ATOM 1932 O O . SER A 1 232 ? 2.656 -9.001 5.718 1.00 57.94 232 SER 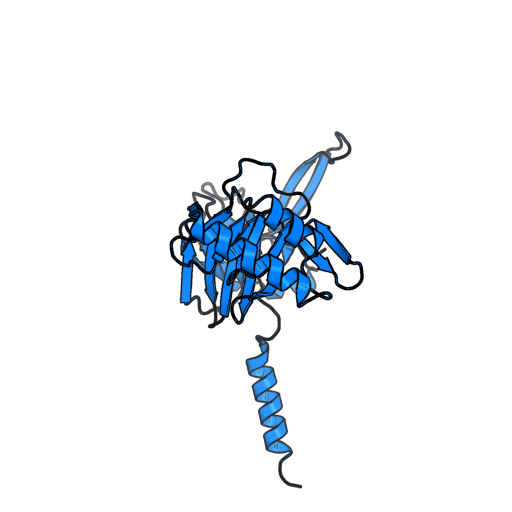A O 1
ATOM 1934 N N . TYR A 1 233 ? 0.492 -8.829 6.261 1.00 53.75 233 TYR A N 1
ATOM 1935 C CA . TYR A 1 233 ? 0.302 -10.234 6.576 1.00 53.75 233 TYR A CA 1
ATOM 1936 C C . TYR A 1 233 ? -0.848 -10.772 5.747 1.00 53.75 233 TYR A C 1
ATOM 1938 O O . TYR A 1 233 ? -1.982 -10.300 5.839 1.00 53.75 233 TYR A O 1
ATOM 1946 N N . ILE A 1 234 ? -0.562 -11.802 4.957 1.00 51.34 234 ILE A N 1
ATOM 1947 C CA . ILE A 1 234 ? -1.599 -12.530 4.234 1.00 51.34 234 ILE A CA 1
ATOM 1948 C C . ILE A 1 234 ? -2.192 -13.538 5.214 1.00 51.34 234 ILE A C 1
ATOM 1950 O O . ILE A 1 234 ? -1.533 -14.507 5.597 1.00 51.34 234 ILE A O 1
ATOM 1954 N N . TYR A 1 235 ? -3.431 -13.306 5.646 1.00 41.03 235 TYR A N 1
ATOM 1955 C CA . TYR A 1 235 ? -4.150 -14.281 6.457 1.00 41.03 235 TYR A CA 1
ATOM 1956 C C . TYR A 1 235 ? -4.630 -15.432 5.572 1.00 41.03 235 TYR A C 1
ATOM 1958 O O . TYR A 1 235 ? -5.601 -15.316 4.819 1.00 41.03 235 TYR A O 1
ATOM 1966 N N . HIS A 1 236 ? -3.966 -16.576 5.687 1.00 37.00 236 HIS A N 1
ATOM 1967 C CA . HIS A 1 236 ? -4.410 -17.795 5.031 1.00 37.00 236 HIS A CA 1
ATOM 1968 C C . HIS A 1 236 ? -5.389 -18.547 5.940 1.00 37.00 236 HIS A C 1
ATOM 1970 O O . HIS A 1 236 ? -4.982 -19.247 6.869 1.00 37.00 236 HIS A O 1
ATOM 1976 N N . LYS A 1 237 ? -6.691 -18.463 5.620 1.00 37.97 237 LYS A N 1
ATOM 1977 C CA . LYS A 1 237 ? -7.779 -19.177 6.328 1.00 37.97 237 LYS A CA 1
ATOM 1978 C C . LYS A 1 237 ? -7.502 -20.671 6.555 1.00 37.97 237 LYS A C 1
ATOM 1980 O O . LYS A 1 237 ? -7.976 -21.216 7.540 1.00 37.97 237 LYS A O 1
ATOM 1985 N N . LYS A 1 238 ? -6.760 -21.326 5.651 1.00 32.81 238 LYS A N 1
ATOM 1986 C CA . LYS A 1 238 ? -6.493 -22.775 5.692 1.00 32.81 238 LYS A CA 1
ATOM 1987 C C . LYS A 1 238 ? -5.361 -23.197 6.636 1.00 32.81 238 LYS A C 1
ATOM 1989 O O . LYS A 1 238 ? -5.339 -24.346 7.043 1.00 32.81 238 LYS A O 1
ATOM 1994 N N . ILE A 1 239 ? -4.436 -22.300 6.973 1.00 31.80 239 ILE A N 1
ATOM 1995 C CA . ILE A 1 239 ? -3.231 -22.629 7.762 1.00 31.80 239 ILE A CA 1
ATOM 1996 C C . ILE A 1 239 ? -3.101 -21.779 9.030 1.00 31.80 239 ILE A C 1
ATOM 1998 O O . ILE A 1 239 ? -2.140 -21.958 9.768 1.00 31.80 239 ILE A O 1
ATOM 2002 N N . ILE A 1 240 ? -4.054 -20.866 9.287 1.00 37.72 240 ILE A N 1
ATOM 2003 C CA . ILE A 1 240 ? -4.083 -19.947 10.446 1.00 37.72 240 ILE A CA 1
ATOM 2004 C C . ILE A 1 240 ? -2.681 -19.369 10.723 1.00 37.72 240 ILE A C 1
ATOM 2006 O O . ILE A 1 240 ? -2.221 -19.270 11.857 1.00 37.72 240 ILE A O 1
ATOM 2010 N N . ARG A 1 241 ? -1.962 -19.029 9.652 1.00 32.44 241 ARG A N 1
ATOM 2011 C CA . ARG A 1 241 ? -0.619 -18.464 9.707 1.00 32.44 241 ARG A CA 1
ATOM 2012 C C . ARG A 1 241 ? -0.545 -17.284 8.769 1.00 32.44 241 ARG A C 1
ATOM 2014 O O . ARG A 1 241 ? -1.159 -17.259 7.699 1.00 32.44 241 ARG A O 1
ATOM 2021 N N . ALA A 1 242 ? 0.196 -16.301 9.234 1.00 44.28 242 ALA A N 1
ATOM 2022 C CA . ALA A 1 242 ? 0.401 -15.038 8.583 1.00 44.28 242 ALA A CA 1
ATOM 2023 C C . ALA A 1 242 ? 1.800 -15.102 7.948 1.00 44.28 242 ALA A C 1
ATOM 2025 O O . ALA A 1 242 ? 2.795 -15.154 8.667 1.00 44.28 242 ALA A O 1
ATOM 2026 N N . ARG A 1 243 ? 1.908 -15.184 6.613 1.00 47.25 243 ARG A N 1
ATOM 2027 C CA . ARG A 1 243 ? 3.233 -15.160 5.962 1.00 47.25 243 ARG A CA 1
ATOM 2028 C C . ARG A 1 243 ? 3.749 -13.724 6.001 1.00 47.25 243 ARG A C 1
ATOM 2030 O O . ARG A 1 243 ? 3.051 -12.814 5.549 1.00 47.25 243 ARG A O 1
ATOM 2037 N N . LYS A 1 244 ? 4.944 -13.531 6.566 1.00 55.28 244 LYS A N 1
ATOM 2038 C CA . LYS A 1 244 ? 5.632 -12.237 6.577 1.00 55.28 244 LYS A CA 1
ATOM 2039 C C . LYS A 1 244 ? 5.911 -11.833 5.132 1.00 55.28 244 LYS A C 1
ATOM 2041 O O . LYS A 1 244 ? 6.534 -12.588 4.391 1.00 55.28 244 LYS A O 1
ATOM 2046 N N . THR A 1 245 ? 5.429 -10.663 4.744 1.00 62.94 245 THR A N 1
ATOM 2047 C CA . THR A 1 245 ? 5.772 -10.050 3.458 1.00 62.94 245 THR A CA 1
ATOM 2048 C C . THR A 1 245 ? 6.905 -9.039 3.646 1.00 62.94 245 THR A C 1
ATOM 2050 O O . THR A 1 245 ? 7.222 -8.640 4.775 1.00 62.94 245 THR A O 1
ATOM 2053 N N . GLN A 1 246 ? 7.531 -8.638 2.541 1.00 70.75 246 GLN A N 1
ATOM 2054 C CA . GLN A 1 246 ? 8.524 -7.566 2.524 1.00 70.75 246 GLN A CA 1
ATOM 2055 C C . GLN A 1 246 ? 7.897 -6.245 3.011 1.00 70.75 246 GLN A C 1
ATOM 2057 O O . GLN A 1 246 ? 6.691 -6.026 2.903 1.00 70.75 246 GLN A O 1
ATOM 2062 N N . GLU A 1 247 ? 8.693 -5.375 3.622 1.00 74.19 247 GLU A N 1
ATOM 2063 C CA . GLU A 1 247 ? 8.222 -4.041 4.007 1.00 74.19 247 GLU A CA 1
ATOM 2064 C C . GLU A 1 247 ? 8.029 -3.182 2.748 1.00 74.19 247 GLU A C 1
ATOM 2066 O O . GLU A 1 247 ? 8.905 -3.155 1.890 1.00 74.19 247 GLU A O 1
ATOM 2071 N N . GLY A 1 248 ? 6.886 -2.511 2.621 1.00 79.50 248 GLY A N 1
ATOM 2072 C CA . GLY A 1 248 ? 6.569 -1.673 1.468 1.00 79.50 248 GLY A CA 1
ATOM 2073 C C . GLY A 1 248 ? 5.141 -1.126 1.507 1.00 79.50 248 GLY A C 1
ATOM 2074 O O . GLY A 1 248 ? 4.461 -1.200 2.529 1.00 79.50 248 GLY A O 1
ATOM 2075 N N . TYR A 1 249 ? 4.677 -0.547 0.398 1.00 83.81 249 TYR A N 1
ATOM 2076 C CA . TYR A 1 249 ? 3.347 0.062 0.288 1.00 83.81 249 TYR A CA 1
ATOM 2077 C C . TYR A 1 249 ? 2.251 -0.944 -0.106 1.00 83.81 249 TYR A C 1
ATOM 2079 O O . TYR A 1 249 ? 2.236 -1.494 -1.207 1.00 83.81 249 TYR A O 1
ATOM 2087 N N . TYR A 1 250 ? 1.278 -1.159 0.770 1.00 83.25 250 TYR A N 1
ATOM 2088 C CA . TYR A 1 250 ? 0.168 -2.087 0.562 1.00 83.25 250 TYR A CA 1
ATOM 2089 C C . TYR A 1 250 ? -1.151 -1.368 0.319 1.00 83.25 250 TYR A C 1
ATOM 2091 O O . TYR A 1 250 ? -1.448 -0.380 0.991 1.00 83.25 250 TYR A O 1
ATOM 2099 N N . LEU A 1 251 ? -1.960 -1.899 -0.604 1.00 86.75 251 LEU A N 1
ATOM 2100 C CA . LEU A 1 251 ? -3.288 -1.379 -0.929 1.00 86.75 251 LEU A CA 1
ATOM 2101 C C . LEU A 1 251 ? -4.359 -2.220 -0.238 1.00 86.75 251 LEU A C 1
ATOM 2103 O O . LEU A 1 251 ? -4.580 -3.380 -0.585 1.00 86.75 251 LEU A O 1
ATOM 2107 N N . MET A 1 252 ? -5.061 -1.630 0.723 1.00 84.75 252 MET A N 1
ATOM 2108 C CA . MET A 1 252 ? -6.185 -2.264 1.411 1.00 84.75 252 MET A CA 1
ATOM 2109 C C . MET A 1 252 ? -7.497 -1.696 0.877 1.00 84.75 252 MET A C 1
ATOM 2111 O O . MET A 1 252 ? -7.828 -0.548 1.155 1.00 84.75 252 MET A O 1
ATOM 2115 N N . GLU A 1 253 ? -8.242 -2.501 0.124 1.00 86.69 253 GLU A N 1
ATOM 2116 C CA . GLU A 1 253 ? -9.568 -2.152 -0.388 1.00 86.69 253 GLU A CA 1
ATOM 2117 C C . GLU A 1 253 ? -10.581 -2.119 0.752 1.00 86.69 253 GLU A C 1
ATOM 2119 O O . GLU A 1 253 ? -10.719 -3.085 1.514 1.00 86.69 253 GLU A O 1
ATOM 2124 N N . LEU A 1 254 ? -11.317 -1.020 0.841 1.00 84.69 254 LEU A N 1
ATOM 2125 C CA . LEU A 1 254 ? -12.326 -0.764 1.851 1.00 84.69 254 LEU A CA 1
ATOM 2126 C C . LEU A 1 254 ? -13.721 -0.959 1.248 1.00 84.69 254 LEU A C 1
ATOM 2128 O O . LEU A 1 254 ? -14.021 -0.499 0.151 1.00 84.69 254 LEU A O 1
ATOM 2132 N N . LYS A 1 255 ? -14.607 -1.640 1.980 1.00 82.25 255 LYS A N 1
ATOM 2133 C CA . LYS A 1 255 ? -16.039 -1.721 1.662 1.00 82.25 255 LYS A CA 1
ATOM 2134 C C . LYS A 1 255 ? -16.849 -1.703 2.948 1.00 82.25 255 LYS A C 1
ATOM 2136 O O . LYS A 1 255 ? -16.580 -2.487 3.856 1.00 82.25 255 LYS A O 1
ATOM 2141 N N . ASN A 1 256 ? -17.845 -0.820 3.029 1.00 79.88 256 ASN A N 1
ATOM 2142 C CA . ASN A 1 256 ? -18.717 -0.658 4.203 1.00 79.88 256 ASN A CA 1
ATOM 2143 C C . ASN A 1 256 ? -17.929 -0.464 5.516 1.00 79.88 256 ASN A C 1
ATOM 2145 O O . ASN A 1 256 ? -18.308 -0.968 6.576 1.00 79.88 256 ASN A O 1
ATOM 2149 N N . GLY A 1 257 ? -16.794 0.238 5.432 1.00 68.56 257 GLY A N 1
ATOM 2150 C CA . GLY A 1 257 ? -15.904 0.482 6.563 1.00 68.56 257 GLY A CA 1
ATOM 2151 C C . GLY A 1 257 ? -15.262 -0.773 7.158 1.00 68.56 257 GLY A C 1
ATOM 2152 O O . GLY A 1 257 ? -15.049 -0.847 8.367 1.00 68.56 257 GLY A O 1
ATOM 2153 N N . ALA A 1 258 ? -14.974 -1.765 6.321 1.00 70.81 258 ALA A N 1
ATOM 2154 C CA . ALA A 1 258 ? -14.112 -2.895 6.636 1.00 70.81 258 ALA A CA 1
ATOM 2155 C C . ALA A 1 258 ? -13.124 -3.127 5.488 1.00 70.81 258 ALA A C 1
ATOM 2157 O O . ALA A 1 258 ? -13.396 -2.747 4.348 1.00 70.81 258 ALA A O 1
ATOM 2158 N N . ILE A 1 259 ? -11.996 -3.779 5.777 1.00 73.75 259 ILE A N 1
ATOM 2159 C CA . ILE A 1 259 ? -11.089 -4.238 4.723 1.00 73.75 259 ILE A CA 1
ATOM 2160 C C . ILE A 1 259 ? -11.766 -5.404 4.004 1.00 73.75 259 ILE A C 1
ATOM 2162 O O . ILE A 1 259 ? -12.026 -6.452 4.596 1.00 73.75 259 ILE A O 1
ATOM 2166 N N . LYS A 1 260 ? -12.066 -5.208 2.722 1.00 76.88 260 LYS A N 1
ATOM 2167 C CA . LYS A 1 260 ? -12.597 -6.241 1.831 1.00 76.88 260 LYS A CA 1
ATOM 2168 C C . LYS A 1 260 ? -11.479 -7.148 1.331 1.00 76.88 260 LYS A C 1
ATOM 2170 O O . LYS A 1 260 ? -11.658 -8.363 1.270 1.00 76.88 260 LYS A O 1
ATOM 2175 N N . LYS A 1 261 ? -10.348 -6.554 0.946 1.00 76.75 261 LYS A N 1
ATOM 2176 C CA . LYS A 1 261 ? -9.213 -7.257 0.346 1.00 76.75 261 LYS A CA 1
ATOM 2177 C C . LYS A 1 261 ? -7.923 -6.476 0.576 1.00 76.75 261 LYS A C 1
ATOM 2179 O O . LYS A 1 261 ? -7.910 -5.258 0.444 1.00 76.75 261 LYS A O 1
ATOM 2184 N N . VAL A 1 262 ? -6.837 -7.183 0.871 1.00 77.44 262 VAL A N 1
ATOM 2185 C CA . VAL A 1 262 ? -5.482 -6.629 0.766 1.00 77.44 262 VAL A CA 1
ATOM 2186 C C . VAL A 1 262 ? -4.936 -7.037 -0.596 1.00 77.44 262 VAL A C 1
ATOM 2188 O O . VAL A 1 262 ? -4.885 -8.226 -0.914 1.00 77.44 262 VAL A O 1
ATOM 2191 N N . HIS A 1 263 ? -4.599 -6.056 -1.422 1.00 81.00 263 HIS A N 1
ATOM 2192 C CA . HIS A 1 263 ? -3.910 -6.271 -2.687 1.00 81.00 263 HIS A CA 1
ATOM 2193 C C . HIS A 1 263 ? -2.407 -6.303 -2.406 1.00 81.00 263 HIS A C 1
ATOM 2195 O O . HIS A 1 263 ? -1.913 -5.576 -1.545 1.00 81.00 263 HIS A O 1
ATOM 2201 N N . LEU A 1 264 ? -1.702 -7.195 -3.095 1.00 80.75 264 LEU A N 1
ATOM 2202 C CA . LEU A 1 264 ? -0.251 -7.335 -3.012 1.00 80.75 264 LEU A CA 1
ATOM 2203 C C . LEU A 1 264 ? 0.357 -6.766 -4.290 1.00 80.75 264 LEU A C 1
ATOM 2205 O O . LEU A 1 264 ? -0.257 -6.943 -5.348 1.00 80.75 264 LEU A O 1
ATOM 2209 N N . PRO A 1 265 ? 1.534 -6.123 -4.227 1.00 85.25 265 PRO A N 1
ATOM 2210 C CA . PRO A 1 265 ? 2.191 -5.679 -5.443 1.00 85.25 265 PRO A CA 1
ATOM 2211 C C . PRO A 1 265 ? 2.596 -6.908 -6.256 1.00 85.25 265 PRO A C 1
ATOM 2213 O O . PRO A 1 265 ? 2.979 -7.940 -5.693 1.00 85.25 265 PRO A O 1
ATOM 2216 N N . ILE A 1 266 ? 2.553 -6.795 -7.578 1.00 85.44 266 ILE A N 1
ATOM 2217 C CA . ILE A 1 266 ? 2.817 -7.915 -8.485 1.00 85.44 266 ILE A CA 1
ATOM 2218 C C . ILE A 1 266 ? 4.213 -8.511 -8.246 1.00 85.44 266 ILE A C 1
ATOM 2220 O O . ILE A 1 266 ? 4.351 -9.731 -8.194 1.00 85.44 266 ILE A O 1
ATOM 2224 N N . GLN A 1 267 ? 5.220 -7.673 -7.979 1.00 79.25 267 GLN A N 1
ATOM 2225 C CA . GLN A 1 267 ? 6.595 -8.109 -7.684 1.00 79.25 267 GLN A CA 1
ATOM 2226 C C . GLN A 1 267 ? 6.771 -8.834 -6.332 1.00 79.25 267 GLN A C 1
ATOM 2228 O O . GLN A 1 267 ? 7.836 -9.379 -6.061 1.00 79.25 267 GLN A O 1
ATOM 2233 N N . SER A 1 268 ? 5.754 -8.850 -5.460 1.00 67.25 268 SER A N 1
ATOM 2234 C CA . SER A 1 268 ? 5.797 -9.598 -4.187 1.00 67.25 268 SER A CA 1
ATOM 2235 C C . SER A 1 268 ? 5.208 -11.005 -4.272 1.00 67.25 268 SER A C 1
ATOM 2237 O O . SER A 1 268 ? 5.262 -11.746 -3.291 1.00 67.25 268 SER A O 1
ATOM 2239 N N . LEU A 1 269 ? 4.619 -11.381 -5.409 1.00 54.97 269 LEU A N 1
ATOM 2240 C CA . LEU A 1 269 ? 4.088 -12.724 -5.605 1.00 54.97 269 LEU A CA 1
ATOM 2241 C C . LEU A 1 269 ? 5.276 -13.703 -5.715 1.00 54.97 269 LEU A C 1
ATOM 2243 O O . LEU A 1 269 ? 6.190 -13.447 -6.494 1.00 54.97 269 LEU A O 1
ATOM 2247 N N . TYR A 1 270 ? 5.230 -14.777 -4.907 1.00 45.19 270 TYR A N 1
ATOM 2248 C CA . TYR A 1 270 ? 6.272 -15.774 -4.540 1.00 45.19 270 TYR A CA 1
ATOM 2249 C C . TYR A 1 270 ? 7.098 -15.468 -3.282 1.00 45.19 270 TYR A C 1
ATOM 2251 O O . TYR A 1 270 ? 8.014 -14.609 -3.335 1.00 45.19 270 TYR A O 1
#